Protein AF-A0A521KGR4-F1 (afdb_monomer_lite)

pLDDT: mean 75.96, std 18.13, range [29.52, 98.56]

Structure (mmCIF, N/CA/C/O backbone):
data_AF-A0A521KGR4-F1
#
_entry.id   AF-A0A521KGR4-F1
#
loop_
_atom_site.group_PDB
_atom_site.id
_atom_site.type_symbol
_atom_site.label_atom_id
_atom_site.label_alt_id
_atom_site.label_comp_id
_atom_site.label_asym_id
_atom_site.label_entity_id
_atom_site.label_seq_id
_atom_site.pdbx_PDB_ins_code
_atom_site.Cartn_x
_atom_site.Cartn_y
_atom_site.Cartn_z
_atom_site.occupancy
_atom_site.B_iso_or_equiv
_atom_site.auth_seq_id
_atom_site.auth_comp_id
_atom_site.auth_asym_id
_atom_site.auth_atom_id
_atom_site.pdbx_PDB_model_num
ATOM 1 N N . MET A 1 1 ? -15.732 -64.850 50.736 1.00 43.88 1 MET A N 1
ATOM 2 C CA . MET A 1 1 ? -15.864 -63.377 50.724 1.00 43.88 1 MET A CA 1
ATOM 3 C C . MET A 1 1 ? -15.215 -62.841 49.450 1.00 43.88 1 MET A C 1
ATOM 5 O O . MET A 1 1 ? -13.993 -62.890 49.368 1.00 43.88 1 MET A O 1
ATOM 9 N N . PRO A 1 2 ? -15.978 -62.426 48.424 1.00 40.59 2 PRO A N 1
ATOM 10 C CA . PRO A 1 2 ? -15.408 -61.858 47.205 1.00 40.59 2 PRO A CA 1
ATOM 11 C C . PRO A 1 2 ? -15.130 -60.357 47.394 1.00 40.59 2 PRO A C 1
ATOM 13 O O . PRO A 1 2 ? -15.960 -59.625 47.929 1.00 40.59 2 PRO A O 1
ATOM 16 N N . ARG A 1 3 ? -13.938 -59.904 46.987 1.00 41.56 3 ARG A N 1
ATOM 17 C CA . ARG A 1 3 ? -13.534 -58.490 47.001 1.00 41.56 3 ARG A CA 1
ATOM 18 C C . ARG A 1 3 ? -14.215 -57.759 45.840 1.00 41.56 3 ARG A C 1
ATOM 20 O O . ARG A 1 3 ? -13.981 -58.102 44.686 1.00 41.56 3 ARG A O 1
ATOM 27 N N . ALA A 1 4 ? -15.039 -56.761 46.153 1.00 42.78 4 ALA A N 1
ATOM 28 C CA . ALA A 1 4 ? -15.647 -55.866 45.174 1.00 42.78 4 ALA A CA 1
ATOM 29 C C . ALA A 1 4 ? -14.580 -54.961 44.533 1.00 42.78 4 ALA A C 1
ATOM 31 O O . ALA A 1 4 ? -13.818 -54.295 45.234 1.00 42.78 4 ALA A O 1
ATOM 32 N N . SER A 1 5 ? -14.521 -54.937 43.202 1.00 52.78 5 SER A N 1
ATOM 33 C CA . SER A 1 5 ? -13.712 -53.979 42.443 1.00 52.78 5 SER A CA 1
ATOM 34 C C . SER A 1 5 ? -14.387 -52.598 42.443 1.00 52.78 5 SER A C 1
ATOM 36 O O . SER A 1 5 ? -15.609 -52.527 42.297 1.00 52.78 5 SER A O 1
ATOM 38 N N . PRO A 1 6 ? -13.640 -51.486 42.580 1.00 44.50 6 PRO A N 1
ATOM 39 C CA . PRO A 1 6 ? -14.230 -50.156 42.562 1.00 44.50 6 PRO A CA 1
ATOM 40 C C . PRO A 1 6 ? -14.657 -49.777 41.139 1.00 44.50 6 PRO A C 1
ATOM 42 O O . PRO A 1 6 ? -13.856 -49.747 40.204 1.00 44.50 6 PRO A O 1
ATOM 45 N N . CYS A 1 7 ? -15.942 -49.463 40.993 1.00 39.94 7 CYS A N 1
ATOM 46 C CA . CYS A 1 7 ? -16.540 -48.918 39.784 1.00 39.94 7 CYS A CA 1
ATOM 47 C C . CYS A 1 7 ? -15.962 -47.512 39.532 1.00 39.94 7 CYS A C 1
ATOM 49 O O . CYS A 1 7 ? -16.373 -46.541 40.169 1.00 39.94 7 CYS A O 1
ATOM 51 N N . ARG A 1 8 ? -14.976 -47.392 38.631 1.00 45.28 8 ARG A N 1
ATOM 52 C CA . ARG A 1 8 ? -14.462 -46.097 38.156 1.00 45.28 8 ARG A CA 1
ATOM 53 C C . ARG A 1 8 ? -15.593 -45.356 37.441 1.00 45.28 8 ARG A C 1
ATOM 55 O O . ARG A 1 8 ? -15.936 -45.682 36.309 1.00 45.28 8 ARG A O 1
ATOM 62 N N . ARG A 1 9 ? -16.183 -44.360 38.106 1.00 45.16 9 ARG A N 1
ATOM 63 C CA . ARG A 1 9 ? -17.071 -43.384 37.465 1.00 45.16 9 ARG A CA 1
ATOM 64 C C . ARG A 1 9 ? -16.226 -42.540 36.510 1.00 45.16 9 ARG A C 1
ATOM 66 O O . ARG A 1 9 ? -15.442 -41.713 36.962 1.00 45.16 9 ARG A O 1
ATOM 73 N N . LEU A 1 10 ? -16.372 -42.760 35.203 1.00 40.59 10 LEU A N 1
ATOM 74 C CA . LEU A 1 10 ? -15.987 -41.768 34.203 1.00 40.59 10 LEU A CA 1
ATOM 75 C C . LEU A 1 10 ? -16.939 -40.576 34.366 1.00 40.59 10 LEU A C 1
ATOM 77 O O . LEU A 1 10 ? -18.092 -40.626 33.946 1.00 40.59 10 LEU A O 1
ATOM 81 N N . SER A 1 11 ? -16.480 -39.516 35.022 1.00 49.69 11 SER A N 1
ATOM 82 C CA . SER A 1 11 ? -17.130 -38.211 34.970 1.00 49.69 11 SER A CA 1
ATOM 83 C C . SER A 1 11 ? -16.847 -37.600 33.600 1.00 49.69 11 SER A C 1
ATOM 85 O O . SER A 1 11 ? -15.763 -37.074 33.359 1.00 49.69 11 SER A O 1
ATOM 87 N N . LEU A 1 12 ? -17.814 -37.720 32.690 1.00 40.31 12 LEU A N 1
ATOM 88 C CA . LEU A 1 12 ? -17.834 -37.002 31.423 1.00 40.31 12 LEU A CA 1
ATOM 89 C C . LEU A 1 12 ? -18.122 -35.527 31.743 1.00 40.31 12 LEU A C 1
ATOM 91 O O . LEU A 1 12 ? -19.274 -35.123 31.882 1.00 40.31 12 LEU A O 1
ATOM 95 N N . SER A 1 13 ? -17.076 -34.730 31.953 1.00 53.28 13 SER A N 1
ATOM 96 C CA . SER A 1 13 ? -17.197 -33.276 32.019 1.00 53.28 13 SER A CA 1
ATOM 97 C C . SER A 1 13 ? -17.569 -32.777 30.626 1.00 53.28 13 SER A C 1
ATOM 99 O O . SER A 1 13 ? -16.707 -32.621 29.761 1.00 53.28 13 SER A O 1
ATOM 101 N N . LEU A 1 14 ? -18.870 -32.590 30.400 1.00 45.72 14 LEU A N 1
ATOM 102 C CA . LEU A 1 14 ? -19.403 -31.887 29.244 1.00 45.72 14 LEU A CA 1
ATOM 103 C C . LEU A 1 14 ? -18.884 -30.448 29.327 1.00 45.72 14 LEU A C 1
ATOM 105 O O . LEU A 1 14 ? -19.415 -29.633 30.080 1.00 45.72 14 LEU A O 1
ATOM 109 N N . ALA A 1 15 ? -17.799 -30.153 28.611 1.00 47.50 15 ALA A N 1
ATOM 110 C CA . ALA A 1 15 ? -17.397 -28.782 28.368 1.00 47.50 15 ALA A CA 1
ATOM 111 C C . ALA A 1 15 ? -18.523 -28.153 27.547 1.00 47.50 15 ALA A C 1
ATOM 113 O O . ALA A 1 15 ? -18.661 -28.416 26.353 1.00 47.50 15 ALA A O 1
ATOM 114 N N . LEU A 1 16 ? -19.377 -27.378 28.215 1.00 44.28 16 LEU A N 1
ATOM 115 C CA . LEU A 1 16 ? -20.265 -26.449 27.546 1.00 44.28 16 LEU A CA 1
ATOM 116 C C . LEU A 1 16 ? -19.332 -25.438 26.871 1.00 44.28 16 LEU A C 1
ATOM 118 O O . LEU A 1 16 ? -18.867 -24.493 27.504 1.00 44.28 16 LEU A O 1
ATOM 122 N N . ALA A 1 17 ? -18.966 -25.695 25.616 1.00 46.78 17 ALA A N 1
ATOM 123 C CA . ALA A 1 17 ? -18.371 -24.682 24.767 1.00 46.78 17 ALA A CA 1
ATOM 124 C C . ALA A 1 17 ? -19.461 -23.626 24.592 1.00 46.78 17 ALA A C 1
ATOM 126 O O . ALA A 1 17 ? -20.343 -23.759 23.744 1.00 46.78 17 ALA A O 1
ATOM 127 N N . GLY A 1 18 ? -19.472 -22.643 25.496 1.00 45.50 18 GLY A N 1
ATOM 128 C CA . GLY A 1 18 ? -20.276 -21.450 25.332 1.00 45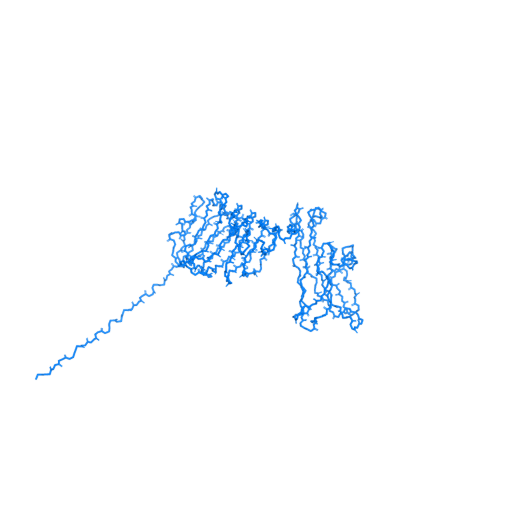.50 18 GLY A CA 1
ATOM 129 C C . GLY A 1 18 ? -19.973 -20.921 23.942 1.00 45.50 18 GLY A C 1
ATOM 130 O O . GLY A 1 18 ? -18.807 -20.766 23.579 1.00 45.50 18 GLY A O 1
ATOM 131 N N . VAL A 1 19 ? -21.014 -20.730 23.139 1.00 48.50 19 VAL A N 1
ATOM 132 C CA . VAL A 1 19 ? -20.889 -19.996 21.887 1.00 48.50 19 VAL A CA 1
ATOM 133 C C . VAL A 1 19 ? -20.406 -18.616 22.316 1.00 48.50 19 VAL A C 1
ATOM 135 O O . VAL A 1 19 ? -21.178 -17.867 22.911 1.00 48.50 19 VAL A O 1
ATOM 138 N N . ALA A 1 20 ? -19.109 -18.341 22.163 1.00 53.66 20 ALA A N 1
ATOM 139 C CA . ALA A 1 20 ? -18.545 -17.044 22.492 1.00 53.66 20 ALA A CA 1
ATOM 140 C C . ALA A 1 20 ? -19.252 -16.040 21.583 1.00 53.66 20 ALA A C 1
ATOM 142 O O . ALA A 1 20 ? -19.045 -16.026 20.369 1.00 53.66 20 ALA A O 1
ATOM 143 N N . HIS A 1 21 ? -20.197 -15.298 22.153 1.00 55.38 21 HIS A N 1
ATOM 144 C CA . HIS A 1 21 ? -20.855 -14.231 21.435 1.00 55.38 21 HIS A CA 1
ATOM 145 C C . HIS A 1 21 ? -19.844 -13.095 21.358 1.00 55.38 21 HIS A C 1
ATOM 147 O O . HIS A 1 21 ? -19.451 -12.569 22.396 1.00 55.38 21 HIS A O 1
ATOM 153 N N . ALA A 1 22 ? -19.399 -12.776 20.143 1.00 79.19 22 ALA A N 1
ATOM 154 C CA . ALA A 1 22 ? -18.612 -11.582 19.876 1.00 79.19 22 ALA A CA 1
ATOM 155 C C . ALA A 1 22 ? -19.340 -10.374 20.476 1.00 79.19 22 ALA A C 1
ATOM 157 O O . ALA A 1 22 ? -20.444 -10.038 20.041 1.00 79.19 22 ALA A O 1
ATOM 158 N N . THR A 1 23 ? -18.758 -9.771 21.507 1.00 93.75 23 THR A N 1
ATOM 159 C CA . THR A 1 23 ? -19.299 -8.572 22.141 1.00 93.75 23 THR A CA 1
ATOM 160 C C . THR A 1 23 ? -18.814 -7.351 21.371 1.00 93.75 23 THR A C 1
ATOM 162 O O . THR A 1 23 ? -17.635 -7.245 21.035 1.00 93.75 23 THR A O 1
ATOM 165 N N . ASP A 1 24 ? -19.723 -6.414 21.103 1.00 96.88 24 ASP A N 1
ATOM 166 C CA . ASP A 1 24 ? -19.394 -5.137 20.473 1.00 96.88 24 ASP A CA 1
ATOM 167 C C . ASP A 1 24 ? -19.129 -4.073 21.561 1.00 96.88 24 ASP A C 1
ATOM 169 O O . ASP A 1 24 ? -20.021 -3.702 22.329 1.00 96.88 24 ASP A O 1
ATOM 173 N N . PHE A 1 25 ? -17.907 -3.544 21.607 1.00 97.00 25 PHE A N 1
ATOM 174 C CA . PHE A 1 25 ? -17.511 -2.413 22.445 1.00 97.00 25 PHE A CA 1
ATOM 175 C C . PHE A 1 25 ? -17.580 -1.119 21.639 1.00 97.00 25 PHE A C 1
ATOM 177 O O . PHE A 1 25 ? -16.776 -0.900 20.735 1.00 97.00 25 PHE A O 1
ATOM 184 N N . TYR A 1 26 ? -18.512 -0.231 21.972 1.00 97.06 26 TYR A N 1
ATOM 185 C CA . TYR A 1 26 ? -18.640 1.060 21.296 1.00 97.06 26 TYR A CA 1
ATOM 186 C C . TYR A 1 26 ? -17.748 2.117 21.947 1.00 97.06 26 TYR A C 1
ATOM 188 O O . TYR A 1 26 ? -17.888 2.413 23.134 1.00 97.06 26 TYR A O 1
ATOM 196 N N . VAL A 1 27 ? -16.869 2.732 21.155 1.00 97.88 27 VAL A N 1
ATOM 197 C CA . VAL A 1 27 ? -15.975 3.802 21.612 1.00 97.88 27 VAL A CA 1
ATOM 198 C C . VAL A 1 27 ? -16.474 5.139 21.078 1.00 97.88 27 VAL A C 1
ATOM 200 O O . VAL A 1 27 ? -16.393 5.416 19.880 1.00 97.88 27 VAL A O 1
ATOM 203 N N . ALA A 1 28 ? -17.000 5.973 21.974 1.00 96.44 28 ALA A N 1
ATOM 204 C CA . ALA A 1 28 ? -17.463 7.321 21.647 1.00 96.44 28 ALA A CA 1
ATOM 205 C C . ALA A 1 28 ? -16.290 8.295 21.397 1.00 96.44 28 ALA A C 1
ATOM 207 O O . ALA A 1 28 ? -15.174 8.037 21.861 1.00 96.44 28 ALA A O 1
ATOM 208 N N . PRO A 1 29 ? -16.506 9.435 20.710 1.00 95.94 29 PRO A N 1
ATOM 209 C CA . PRO A 1 29 ? -15.490 10.466 20.563 1.00 95.94 29 PRO A CA 1
ATOM 210 C C . PRO A 1 29 ? -14.943 10.932 21.914 1.00 95.94 29 PRO A C 1
ATOM 212 O O . PRO A 1 29 ? -15.706 11.283 22.811 1.00 95.94 29 PRO A O 1
ATOM 215 N N . GLY A 1 30 ? -13.617 10.939 22.051 1.00 89.94 30 GLY A N 1
ATOM 216 C CA . GLY A 1 30 ? -12.930 11.316 23.291 1.00 89.94 30 GLY A CA 1
ATOM 217 C C . GLY A 1 30 ? -12.793 10.194 24.328 1.00 89.94 30 GLY A C 1
ATOM 218 O O . GLY A 1 30 ? -12.100 10.394 25.323 1.00 89.94 30 GLY A O 1
ATOM 219 N N . ALA A 1 31 ? -13.396 9.021 24.108 1.00 96.50 31 ALA A N 1
ATOM 220 C CA . ALA A 1 31 ? -13.067 7.814 24.863 1.00 96.50 31 ALA A CA 1
ATOM 221 C C . ALA A 1 31 ? -11.787 7.155 24.312 1.00 96.50 31 ALA A C 1
ATOM 223 O O . ALA A 1 31 ? -11.381 7.430 23.184 1.00 96.50 31 ALA A O 1
ATOM 224 N N . SER A 1 32 ? -11.157 6.284 25.106 1.00 97.44 32 SER A N 1
ATOM 225 C CA . SER A 1 32 ? -9.935 5.571 24.708 1.00 97.44 32 SER A CA 1
ATOM 226 C C . SER A 1 32 ? -10.262 4.266 23.990 1.00 97.44 32 SER A C 1
ATOM 228 O O . SER A 1 32 ? -11.035 3.442 24.488 1.00 97.44 32 SER A O 1
ATOM 230 N N . LEU A 1 33 ? -9.625 4.067 22.838 1.00 97.94 33 LEU A N 1
ATOM 231 C CA . LEU A 1 33 ? -9.604 2.794 22.128 1.00 97.94 33 LEU A CA 1
ATOM 232 C C . LEU A 1 33 ? -8.858 1.735 22.942 1.00 97.94 33 LEU A C 1
ATOM 234 O O . LEU A 1 33 ? -9.336 0.606 23.030 1.00 97.94 33 LEU A O 1
ATOM 238 N N . GLN A 1 34 ? -7.732 2.093 23.571 1.00 97.81 34 GLN A N 1
ATOM 239 C CA . GLN A 1 34 ? -6.947 1.145 24.361 1.00 97.81 34 GLN A CA 1
ATOM 240 C C . GLN A 1 34 ? -7.753 0.568 25.531 1.00 97.81 34 GLN A C 1
ATOM 242 O O . GLN A 1 34 ? -7.751 -0.642 25.720 1.00 97.81 34 GLN A O 1
ATOM 247 N N . LEU A 1 35 ? -8.529 1.386 26.254 1.00 97.50 35 LEU A N 1
ATOM 248 C CA . LEU A 1 35 ? -9.389 0.883 27.336 1.00 97.50 35 LEU A CA 1
ATOM 249 C C . LEU A 1 35 ? -10.432 -0.133 26.846 1.00 97.50 35 LEU A C 1
ATOM 251 O O . LEU A 1 35 ? -10.729 -1.101 27.545 1.00 97.50 35 LEU A O 1
ATOM 255 N N . ALA A 1 36 ? -10.992 0.075 25.652 1.00 97.44 36 ALA A N 1
ATOM 256 C CA . ALA A 1 36 ? -11.939 -0.867 25.064 1.00 97.44 36 ALA A CA 1
ATOM 257 C C . ALA A 1 36 ? -11.250 -2.173 24.642 1.00 97.44 36 ALA A C 1
ATOM 259 O O . ALA A 1 36 ? -11.780 -3.252 24.890 1.00 97.44 36 ALA A O 1
ATOM 260 N N . ILE A 1 37 ? -10.047 -2.082 24.069 1.00 97.56 37 ILE A N 1
ATOM 261 C CA . ILE A 1 37 ? -9.214 -3.245 23.742 1.00 97.56 37 ILE A CA 1
ATOM 262 C C . ILE A 1 37 ? -8.847 -4.018 25.011 1.00 97.56 37 ILE A C 1
ATOM 264 O O . ILE A 1 37 ? -8.892 -5.245 25.010 1.00 97.56 37 ILE A O 1
ATOM 268 N N . ASP A 1 38 ? -8.542 -3.322 26.106 1.00 96.81 38 ASP A N 1
ATOM 269 C CA . ASP A 1 38 ? -8.179 -3.933 27.383 1.00 96.81 38 ASP A CA 1
ATOM 270 C C . ASP A 1 38 ? -9.329 -4.710 28.028 1.00 96.81 38 ASP A C 1
ATOM 272 O O . ASP A 1 38 ? -9.100 -5.751 28.652 1.00 96.81 38 ASP A O 1
ATOM 276 N N . ALA A 1 39 ? -10.561 -4.241 27.834 1.00 95.75 39 ALA A N 1
ATOM 277 C CA . ALA A 1 39 ? -11.770 -4.924 28.278 1.00 95.75 39 ALA A CA 1
ATOM 278 C C . ALA A 1 39 ? -12.195 -6.082 27.355 1.00 95.75 39 ALA A C 1
ATOM 280 O O . ALA A 1 39 ? -12.913 -6.979 27.802 1.00 95.75 39 ALA A O 1
ATOM 281 N N . ALA A 1 40 ? -11.763 -6.069 26.092 1.00 96.06 40 ALA A N 1
ATOM 282 C CA . ALA A 1 40 ? -12.160 -7.044 25.087 1.00 96.06 40 ALA A CA 1
ATOM 283 C C . ALA A 1 40 ? -11.489 -8.416 25.277 1.00 96.06 40 ALA A C 1
ATOM 285 O O . ALA A 1 40 ? -10.352 -8.549 25.751 1.00 96.06 40 ALA A O 1
ATOM 286 N N . GLN A 1 41 ? -12.202 -9.454 24.851 1.00 95.19 41 GLN A N 1
ATOM 287 C CA . GLN A 1 41 ? -11.759 -10.841 24.779 1.00 95.19 41 GLN A CA 1
ATOM 288 C C . GLN A 1 41 ? -11.643 -11.295 23.320 1.00 95.19 41 GLN A C 1
ATOM 290 O O . GLN A 1 41 ? -12.147 -10.659 22.400 1.00 95.19 41 GLN A O 1
ATOM 295 N N . ASN A 1 42 ? -10.965 -12.421 23.088 1.00 94.81 42 ASN A N 1
ATOM 296 C CA . ASN A 1 42 ? -10.851 -12.989 21.744 1.00 94.81 42 ASN A CA 1
ATOM 297 C C . ASN A 1 42 ? -12.238 -13.253 21.137 1.00 94.81 42 ASN A C 1
ATOM 299 O O . ASN A 1 42 ? -13.062 -13.932 21.747 1.00 94.81 42 ASN A O 1
ATOM 303 N N . GLY A 1 43 ? -12.449 -12.768 19.916 1.00 94.75 43 GLY A N 1
ATOM 304 C CA . GLY A 1 43 ? -13.718 -12.815 19.195 1.00 94.75 43 GLY A CA 1
ATOM 305 C C . GLY A 1 43 ? -14.539 -11.527 19.283 1.00 94.75 43 GLY A C 1
ATOM 306 O O . GLY A 1 43 ? -15.451 -11.363 18.479 1.00 94.75 43 GLY A O 1
ATOM 307 N N . ASP A 1 44 ? -14.221 -10.611 20.200 1.00 97.25 44 ASP A N 1
ATOM 308 C CA . ASP A 1 44 ? -14.938 -9.343 20.344 1.00 97.25 44 ASP A CA 1
ATOM 309 C C . ASP A 1 44 ? -14.583 -8.330 19.247 1.00 97.25 44 ASP A C 1
ATOM 311 O O . ASP A 1 44 ? -13.583 -8.443 18.526 1.00 97.25 44 ASP A O 1
ATOM 315 N N . ARG A 1 45 ? -15.416 -7.293 19.142 1.00 97.75 45 ARG A N 1
ATOM 316 C CA . ARG A 1 45 ? -15.233 -6.185 18.204 1.00 97.75 45 ARG A CA 1
ATOM 317 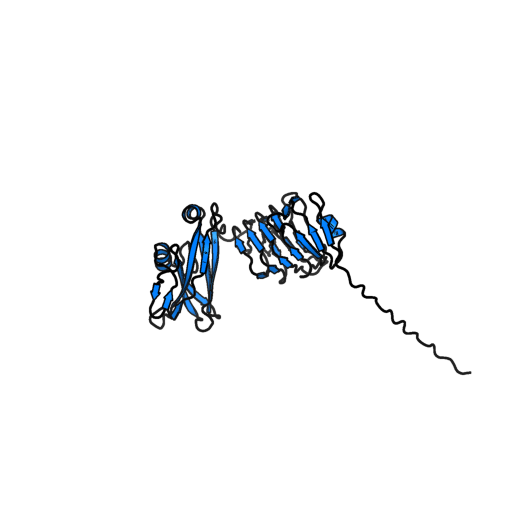C C . ARG A 1 45 ? -15.218 -4.869 18.962 1.00 97.75 45 ARG A C 1
ATO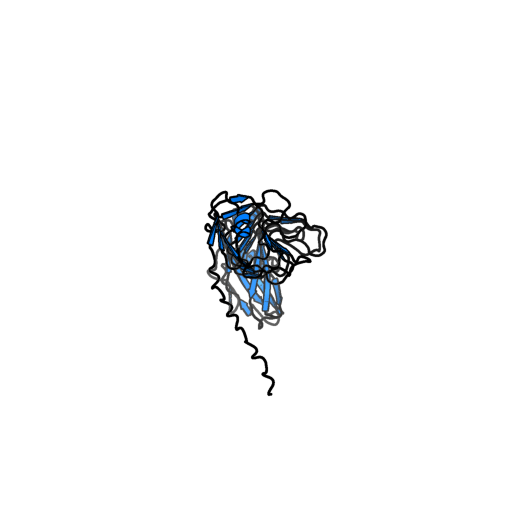M 319 O O . ARG A 1 45 ? -16.071 -4.609 19.802 1.00 97.75 45 ARG A O 1
ATOM 326 N N . VAL A 1 46 ? -14.275 -4.002 18.626 1.00 98.31 46 VAL A N 1
ATOM 327 C CA . VAL A 1 46 ? -14.179 -2.638 19.144 1.00 98.31 46 VAL A CA 1
ATOM 328 C C . VAL A 1 46 ? -14.578 -1.683 18.023 1.00 98.31 46 VAL A C 1
ATOM 330 O O . VAL A 1 46 ? -13.900 -1.581 17.003 1.00 98.31 46 VAL A O 1
ATOM 333 N N . LEU A 1 47 ? -15.706 -0.999 18.195 1.00 98.25 47 LEU A N 1
ATOM 334 C CA . LEU A 1 47 ? -16.346 -0.154 17.192 1.00 98.25 47 LEU A CA 1
ATOM 335 C C . LEU A 1 47 ? -16.138 1.322 17.536 1.00 98.25 47 LEU A C 1
ATOM 337 O O . LEU A 1 47 ? -16.806 1.885 18.405 1.00 98.25 47 LEU A O 1
ATOM 341 N N . ALA A 1 48 ? -15.207 1.957 16.834 1.00 98.31 48 ALA A N 1
ATOM 342 C CA . ALA A 1 48 ? -14.822 3.340 17.054 1.00 98.31 48 ALA A CA 1
ATOM 343 C C . ALA A 1 48 ? -15.700 4.300 16.248 1.00 98.31 48 ALA A C 1
ATOM 345 O O . ALA A 1 48 ? -15.770 4.223 15.015 1.00 98.31 48 ALA A O 1
ATOM 346 N N . GLN A 1 49 ? -16.355 5.235 16.934 1.00 98.31 49 GLN A N 1
ATOM 347 C CA . GLN A 1 49 ? -17.075 6.317 16.272 1.00 98.31 49 GLN A CA 1
ATOM 348 C C . GLN A 1 49 ? -16.100 7.259 15.531 1.00 98.31 49 GLN A C 1
ATOM 350 O O . GLN A 1 49 ? -14.911 7.314 15.848 1.00 98.31 49 GLN A O 1
ATOM 355 N N . PRO A 1 50 ? -16.561 7.999 14.507 1.00 97.94 50 PRO A N 1
ATOM 356 C CA . PRO A 1 50 ? -15.696 8.907 13.760 1.00 97.94 50 PRO A CA 1
ATOM 357 C C . PRO A 1 50 ? -15.169 10.046 14.642 1.00 97.94 50 PRO A C 1
ATOM 359 O O . PRO A 1 50 ? -15.913 10.950 15.021 1.00 97.94 50 PRO A O 1
ATOM 362 N N . CYS A 1 51 ? -13.878 10.013 14.965 1.00 96.38 51 CYS A N 1
ATOM 363 C CA . CYS A 1 51 ? -13.147 11.131 15.551 1.00 96.38 51 CYS A CA 1
ATOM 364 C C . CYS A 1 51 ? -11.631 10.950 15.378 1.00 96.38 51 CYS A C 1
ATOM 366 O O . CYS A 1 51 ? -11.161 10.021 14.718 1.00 96.38 51 CYS A O 1
ATOM 368 N N . THR A 1 52 ? -10.860 11.857 15.982 1.00 96.44 52 THR A N 1
ATOM 369 C CA . THR A 1 52 ? -9.412 11.695 16.149 1.00 96.44 52 THR A CA 1
ATOM 370 C C . THR A 1 52 ? -9.118 11.173 17.550 1.00 96.44 52 THR A C 1
ATOM 372 O O . THR A 1 52 ? -9.392 11.860 18.529 1.00 96.44 52 THR A O 1
ATOM 375 N N . TYR A 1 53 ? -8.558 9.972 17.624 1.00 96.50 53 TYR A N 1
ATOM 376 C CA . TYR A 1 53 ? -8.050 9.349 18.840 1.00 96.50 53 TYR A CA 1
ATOM 377 C C . TYR A 1 53 ? -6.557 9.658 18.960 1.00 96.50 53 TYR A C 1
ATOM 379 O O . TYR A 1 53 ? -5.782 9.351 18.052 1.00 96.50 53 TYR A O 1
ATOM 387 N N . VAL A 1 54 ? -6.161 10.324 20.045 1.00 94.81 54 VAL A N 1
ATOM 388 C CA . VAL A 1 54 ? -4.767 10.722 20.296 1.00 94.81 54 VAL A CA 1
ATOM 389 C C . VAL A 1 54 ? -4.178 9.789 21.346 1.00 94.81 54 VAL A C 1
ATOM 391 O O . VAL A 1 54 ? -4.149 10.099 22.533 1.00 94.81 54 VAL A O 1
ATOM 394 N N . GLU A 1 55 ? -3.775 8.606 20.905 1.00 94.12 55 GLU A N 1
ATOM 395 C CA . GLU A 1 55 ? -3.248 7.535 21.749 1.00 94.12 55 GLU A CA 1
ATOM 396 C C . GLU A 1 55 ? -2.417 6.562 20.902 1.00 94.12 55 GLU A C 1
ATOM 398 O O . GLU A 1 55 ? -2.417 6.634 19.671 1.00 94.12 55 GLU A O 1
ATOM 403 N N . THR A 1 56 ? -1.692 5.660 21.559 1.00 93.06 56 THR A N 1
ATOM 404 C CA . THR A 1 56 ? -1.075 4.498 20.911 1.00 93.06 56 THR A CA 1
ATOM 405 C C . THR A 1 56 ? -1.857 3.244 21.266 1.00 93.06 56 THR A C 1
ATOM 407 O O . THR A 1 56 ? -2.451 3.160 22.338 1.00 93.06 56 THR A O 1
ATOM 410 N N . ILE A 1 57 ? -1.855 2.278 20.353 1.00 95.50 57 ILE A N 1
ATOM 411 C CA . ILE A 1 57 ? -2.655 1.063 20.433 1.00 95.50 57 ILE A CA 1
ATOM 412 C C . ILE A 1 57 ? -1.755 -0.162 20.523 1.00 95.50 57 ILE A C 1
ATOM 414 O O . ILE A 1 57 ? -0.764 -0.289 19.801 1.00 95.50 57 ILE A O 1
ATOM 418 N N . ASP A 1 58 ? -2.140 -1.081 21.390 1.00 94.44 58 ASP A N 1
ATOM 419 C CA . ASP A 1 58 ? -1.545 -2.392 21.576 1.00 94.44 58 ASP A CA 1
ATOM 420 C C . ASP A 1 58 ? -2.659 -3.441 21.618 1.00 94.44 58 ASP A C 1
ATOM 422 O O . ASP A 1 58 ? -3.577 -3.357 22.437 1.00 94.44 58 ASP A O 1
ATOM 426 N N . PHE A 1 59 ? -2.600 -4.414 20.708 1.00 95.00 59 PHE A N 1
ATOM 427 C CA . PHE A 1 59 ? -3.603 -5.478 20.638 1.00 95.00 59 PHE A CA 1
ATOM 428 C C . PHE A 1 59 ? -3.419 -6.539 21.730 1.00 95.00 59 PHE A C 1
ATOM 430 O O . PHE A 1 59 ? -4.347 -7.312 21.966 1.00 95.00 59 PHE A O 1
ATOM 437 N N . HIS A 1 60 ? -2.272 -6.582 22.419 1.00 91.56 60 HIS A N 1
ATOM 438 C CA . HIS A 1 60 ? -2.003 -7.504 23.528 1.00 91.56 60 HIS A CA 1
ATOM 439 C C . HIS A 1 60 ? -2.254 -8.988 23.202 1.00 91.56 60 HIS A C 1
ATOM 441 O O . HIS A 1 60 ? -2.703 -9.755 24.054 1.00 91.56 60 HIS A O 1
ATOM 447 N N . GLY A 1 61 ? -2.005 -9.413 21.961 1.00 90.12 61 GLY A N 1
ATOM 448 C CA . GLY A 1 61 ? -2.223 -10.802 21.546 1.00 90.12 61 GLY A CA 1
ATOM 449 C C . GLY A 1 61 ? -3.698 -11.152 21.320 1.00 90.12 61 GLY A C 1
ATOM 450 O O . GLY A 1 61 ? -4.021 -12.317 21.085 1.00 90.12 61 GLY A O 1
ATOM 451 N N . ARG A 1 62 ? -4.611 -10.173 21.401 1.00 92.38 62 ARG A N 1
ATOM 452 C CA . ARG A 1 62 ? -6.053 -10.406 21.292 1.00 92.38 62 ARG A CA 1
ATOM 453 C C . ARG A 1 62 ? -6.486 -10.583 19.840 1.00 92.38 62 ARG A C 1
ATOM 455 O O . ARG A 1 62 ? -6.186 -9.762 18.972 1.00 92.38 62 ARG A O 1
ATOM 462 N N . ALA A 1 63 ? -7.259 -11.632 19.588 1.00 95.25 63 ALA A N 1
ATOM 463 C CA . ALA A 1 63 ? -7.930 -11.896 18.318 1.00 95.25 63 ALA A CA 1
ATOM 464 C C . ALA A 1 63 ? -9.262 -11.129 18.253 1.00 95.25 63 ALA A C 1
ATOM 466 O O . ALA A 1 63 ? -10.324 -11.727 18.410 1.00 95.25 63 ALA A O 1
ATOM 467 N N . ILE A 1 64 ? -9.186 -9.806 18.098 1.00 97.00 64 ILE A N 1
ATOM 468 C CA . ILE A 1 64 ? -10.336 -8.887 18.049 1.00 97.00 64 ILE A CA 1
ATOM 469 C C . ILE A 1 64 ? -10.358 -8.087 16.747 1.00 97.00 64 ILE A C 1
ATOM 471 O O . ILE A 1 64 ? -9.315 -7.883 16.121 1.00 97.00 64 ILE A O 1
ATOM 475 N N . GLU A 1 65 ? -11.525 -7.558 16.382 1.00 97.94 65 GLU A N 1
ATOM 476 C CA . GLU A 1 65 ? -11.641 -6.586 15.290 1.00 97.94 65 GLU A CA 1
ATOM 477 C C . GLU A 1 65 ? -11.773 -5.161 15.830 1.00 97.94 65 GLU A C 1
ATOM 479 O O . GLU A 1 65 ? -12.785 -4.806 16.427 1.00 97.94 65 GLU A O 1
ATOM 484 N N . LEU A 1 66 ? -10.780 -4.313 15.575 1.00 98.44 66 LEU A N 1
ATOM 485 C CA . LEU A 1 66 ? -10.851 -2.876 15.819 1.00 98.44 66 LEU A CA 1
ATOM 486 C C . LEU A 1 66 ? -11.302 -2.170 14.535 1.00 98.44 66 LEU A C 1
ATOM 488 O O . LEU A 1 66 ? -10.576 -2.164 13.538 1.00 98.44 66 LEU A O 1
ATOM 492 N N . ILE A 1 67 ? -12.494 -1.568 14.556 1.00 98.56 67 ILE A N 1
ATOM 493 C CA . ILE A 1 67 ? -13.182 -1.051 13.366 1.00 98.56 67 ILE A CA 1
ATOM 494 C C . ILE A 1 67 ? -13.548 0.426 13.544 1.00 98.56 67 ILE A C 1
ATOM 496 O O . ILE A 1 67 ? -14.334 0.785 14.420 1.00 98.56 67 ILE A O 1
ATOM 500 N N . GLY A 1 68 ? -13.039 1.281 12.659 1.00 98.12 68 GLY A N 1
ATOM 501 C CA . GLY A 1 68 ? -13.453 2.674 12.532 1.00 98.12 68 GLY A CA 1
ATOM 502 C C . GLY A 1 68 ? -14.737 2.788 11.719 1.00 98.12 68 GLY A C 1
ATOM 503 O O . GLY A 1 68 ? -14.726 2.607 10.502 1.00 98.12 68 GLY A O 1
ATOM 504 N N . LEU A 1 69 ? -15.854 3.116 12.372 1.00 96.81 69 LEU A N 1
ATOM 505 C CA . LEU A 1 69 ? -17.179 3.153 11.737 1.00 96.81 69 LEU A CA 1
ATOM 506 C C . LEU A 1 69 ? -17.317 4.249 10.669 1.00 96.81 69 LEU A C 1
ATOM 508 O O . LEU A 1 69 ? -18.177 4.152 9.799 1.00 96.81 69 LEU A O 1
ATOM 512 N N . GLY A 1 70 ? -16.478 5.285 10.723 1.00 84.69 70 GLY A N 1
ATOM 513 C CA . GLY A 1 70 ? -16.413 6.340 9.709 1.00 84.69 70 GLY A CA 1
ATOM 514 C C . GLY A 1 70 ? -15.481 6.027 8.540 1.00 84.69 70 GLY A C 1
ATOM 515 O O . GLY A 1 70 ? -15.351 6.852 7.637 1.00 84.69 70 GLY A O 1
ATOM 516 N N . GLY A 1 71 ? -14.801 4.877 8.568 1.00 89.62 71 GLY A N 1
ATOM 517 C CA . GLY A 1 71 ? -13.704 4.565 7.662 1.00 89.62 71 GLY A CA 1
ATOM 518 C C . GLY A 1 71 ? -12.503 5.500 7.839 1.00 89.62 71 GLY A C 1
ATOM 519 O O . GLY A 1 71 ? -12.514 6.455 8.621 1.00 89.62 71 GLY A O 1
ATOM 520 N N . ALA A 1 72 ? -11.445 5.255 7.064 1.00 85.94 72 ALA A N 1
ATOM 521 C CA . ALA A 1 72 ? -10.188 5.990 7.205 1.00 85.94 72 ALA A CA 1
ATOM 522 C C . ALA A 1 72 ? -10.295 7.495 6.869 1.00 85.94 72 ALA A C 1
ATOM 524 O O . ALA A 1 72 ? -9.382 8.268 7.156 1.00 85.94 72 ALA A O 1
ATOM 525 N N . THR A 1 73 ? -11.402 7.941 6.269 1.00 81.75 73 THR A N 1
ATOM 526 C CA . THR A 1 73 ? -11.662 9.360 5.994 1.00 81.75 73 THR A CA 1
ATOM 527 C C . THR A 1 73 ? -12.111 10.129 7.238 1.00 81.75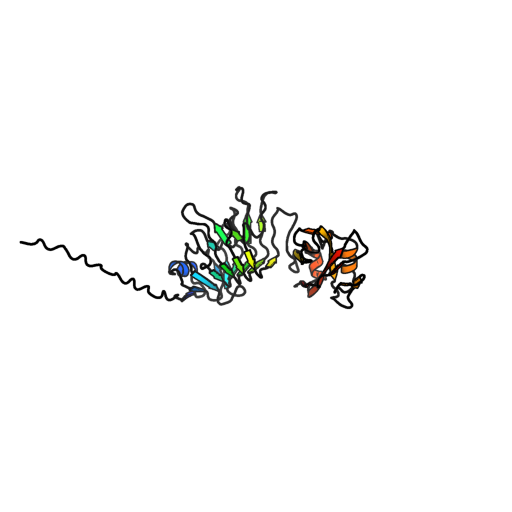 73 THR A C 1
ATOM 529 O O . THR A 1 73 ? -11.816 11.321 7.335 1.00 81.75 73 THR A O 1
ATOM 532 N N . ALA A 1 74 ? -12.771 9.468 8.197 1.00 87.69 74 ALA A N 1
ATOM 533 C CA . ALA A 1 74 ? -13.390 10.121 9.353 1.00 87.69 74 ALA A CA 1
ATOM 534 C C . ALA A 1 74 ? -12.967 9.545 10.719 1.00 87.69 74 ALA A C 1
ATOM 536 O O . ALA A 1 74 ? -13.149 10.218 11.734 1.00 87.69 74 ALA A O 1
ATOM 537 N N . THR A 1 75 ? -12.351 8.360 10.760 1.00 96.62 75 THR A N 1
ATOM 538 C CA . THR A 1 75 ? -11.794 7.767 11.983 1.00 96.62 75 THR A CA 1
ATOM 539 C C . THR A 1 75 ? -10.266 7.749 11.920 1.00 96.62 75 THR A C 1
ATOM 541 O O . THR A 1 75 ? -9.664 7.163 11.019 1.00 96.62 75 THR A O 1
AT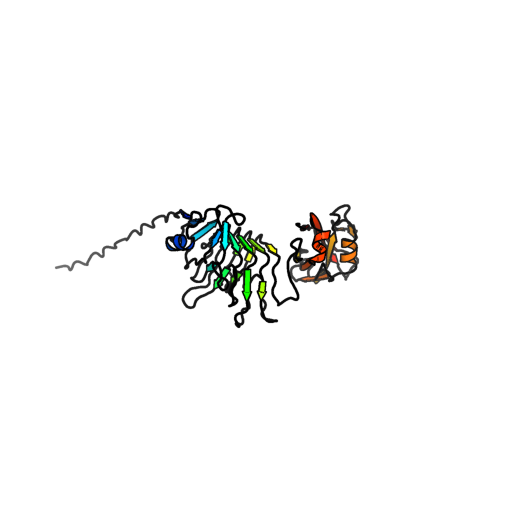OM 544 N N . ARG A 1 76 ? -9.616 8.434 12.866 1.00 96.56 76 ARG A N 1
ATOM 545 C CA . ARG A 1 76 ? -8.173 8.713 12.834 1.00 96.56 76 ARG A CA 1
ATOM 546 C C . ARG A 1 76 ? -7.528 8.319 14.151 1.00 96.56 76 ARG A C 1
ATOM 548 O O . ARG A 1 76 ? -8.081 8.617 15.204 1.00 96.56 76 ARG A O 1
ATOM 555 N N . ILE A 1 77 ? -6.339 7.736 14.083 1.00 96.25 77 ILE A N 1
ATOM 556 C CA . ILE A 1 77 ? -5.453 7.539 15.229 1.00 96.25 77 ILE A CA 1
ATOM 557 C C . ILE A 1 77 ? -4.208 8.395 14.982 1.00 96.25 77 ILE A C 1
ATOM 559 O O . ILE A 1 77 ? -3.661 8.415 13.874 1.00 96.25 77 ILE A O 1
ATOM 563 N N . VAL A 1 78 ? -3.789 9.145 15.995 1.00 91.56 78 VAL A N 1
ATOM 564 C CA . VAL A 1 78 ? -2.642 10.059 15.943 1.00 91.56 78 VAL A CA 1
ATOM 565 C C . VAL A 1 78 ? -1.769 9.805 17.162 1.00 91.56 78 VAL A C 1
ATOM 567 O O . VAL A 1 78 ? -2.281 9.691 18.273 1.00 91.56 78 VAL A O 1
ATOM 570 N N . ALA A 1 79 ? -0.452 9.744 16.966 1.00 83.69 79 ALA A N 1
ATOM 571 C CA . ALA A 1 79 ? 0.469 9.552 18.079 1.00 83.69 79 ALA A CA 1
ATOM 572 C C . ALA A 1 79 ? 0.386 10.745 19.057 1.00 83.69 79 ALA A C 1
ATOM 574 O O . ALA A 1 79 ? 0.415 11.895 18.607 1.00 83.69 79 ALA A O 1
ATOM 575 N N . PRO A 1 80 ? 0.324 10.514 20.382 1.00 84.81 80 PRO A N 1
ATOM 576 C CA . PRO A 1 80 ? 0.301 11.591 21.373 1.00 84.81 80 PRO A CA 1
ATOM 577 C C . PRO A 1 80 ? 1.628 12.359 21.435 1.00 84.81 80 PRO A C 1
ATOM 579 O O . PRO A 1 80 ? 1.657 13.526 21.821 1.00 84.81 80 PRO A O 1
ATOM 582 N N . ALA A 1 81 ? 2.725 11.712 21.041 1.00 79.38 81 ALA A N 1
ATOM 583 C CA . ALA A 1 81 ? 4.042 12.309 20.914 1.00 79.38 81 ALA A CA 1
ATOM 584 C C . ALA A 1 81 ? 4.837 11.606 19.798 1.00 79.38 81 ALA A C 1
ATOM 586 O O . ALA A 1 81 ? 4.576 10.434 19.506 1.00 79.38 81 ALA A O 1
ATOM 587 N N . PRO A 1 82 ? 5.832 12.280 19.194 1.00 69.31 82 PRO A N 1
ATOM 588 C CA . PRO A 1 82 ? 6.806 11.622 18.331 1.00 69.31 82 PRO A CA 1
ATOM 589 C C . PRO A 1 82 ? 7.569 10.537 19.103 1.00 69.31 82 PRO A C 1
ATOM 591 O O . PRO A 1 82 ? 7.830 10.697 20.294 1.00 69.31 82 PRO A O 1
ATOM 594 N N . GLY A 1 83 ? 8.001 9.478 18.421 1.00 72.12 83 GLY A N 1
ATOM 595 C CA . GLY A 1 83 ? 8.962 8.523 18.972 1.00 72.12 83 GLY A CA 1
ATOM 596 C C . GLY A 1 83 ? 8.417 7.127 19.282 1.00 72.12 83 GLY A C 1
ATOM 597 O O . GLY A 1 83 ? 9.175 6.292 19.761 1.00 72.12 83 GLY A O 1
ATOM 598 N N . THR A 1 84 ? 7.134 6.852 19.033 1.00 74.50 84 THR A N 1
ATOM 599 C CA . THR A 1 84 ? 6.545 5.518 19.229 1.00 74.50 84 THR A CA 1
ATOM 600 C C . THR A 1 84 ? 5.700 5.080 18.036 1.00 74.50 84 THR A C 1
ATOM 602 O O . THR A 1 84 ? 5.060 5.898 17.371 1.00 74.50 84 THR A O 1
ATOM 605 N N . SER A 1 85 ? 5.690 3.768 17.781 1.00 87.38 85 SER A N 1
ATOM 606 C CA . SER A 1 85 ? 4.788 3.146 16.811 1.00 87.38 85 SER A CA 1
ATOM 607 C C . SER A 1 85 ? 3.336 3.310 17.249 1.00 87.38 85 SER A C 1
ATOM 609 O O . SER A 1 85 ? 3.009 3.079 18.416 1.00 87.38 85 SER A O 1
ATOM 611 N N . LEU A 1 86 ? 2.460 3.677 16.315 1.00 92.31 86 LEU A N 1
ATOM 612 C CA . LEU A 1 86 ? 1.074 3.999 16.650 1.00 92.31 86 LEU A CA 1
ATOM 613 C C . LEU A 1 86 ? 0.241 2.776 17.020 1.00 92.31 86 LEU A C 1
ATOM 615 O O . LEU A 1 86 ? -0.529 2.834 17.971 1.00 92.31 86 LEU A O 1
ATOM 619 N N . VAL A 1 87 ? 0.393 1.689 16.267 1.00 95.00 87 VAL A N 1
ATOM 620 C CA . VAL A 1 87 ? -0.288 0.416 16.510 1.00 95.00 87 VAL A CA 1
ATOM 621 C C . VAL A 1 87 ? 0.751 -0.691 16.611 1.00 95.00 87 VAL A C 1
ATOM 623 O O . VAL A 1 87 ? 1.627 -0.810 15.750 1.00 95.00 87 VAL A O 1
ATOM 626 N N . ARG A 1 88 ? 0.655 -1.505 17.660 1.00 92.44 88 ARG A N 1
ATOM 627 C CA . ARG A 1 88 ? 1.596 -2.586 17.950 1.00 92.44 88 ARG A CA 1
ATOM 628 C C . ARG A 1 88 ? 0.887 -3.935 17.995 1.00 92.44 88 ARG A C 1
ATOM 630 O O . ARG A 1 88 ? -0.143 -4.087 18.647 1.00 92.44 88 ARG A O 1
ATOM 637 N N . PHE A 1 89 ? 1.505 -4.893 17.317 1.00 92.44 89 PHE A N 1
ATOM 638 C CA . PHE A 1 89 ? 1.205 -6.316 17.350 1.00 92.44 89 PHE A CA 1
ATOM 639 C C . PHE A 1 89 ? 2.510 -7.032 17.716 1.00 92.44 89 PHE A C 1
ATOM 641 O O . PHE A 1 89 ? 3.446 -7.069 16.916 1.00 92.44 89 PHE A O 1
ATOM 648 N N . HIS A 1 90 ? 2.635 -7.502 18.955 1.00 89.50 90 HIS A N 1
ATOM 649 C CA . HIS A 1 90 ? 3.904 -8.055 19.469 1.00 89.50 90 HIS A CA 1
ATOM 650 C C . HIS A 1 90 ? 3.738 -9.237 20.427 1.00 89.50 90 HIS A C 1
ATOM 652 O O . HIS A 1 90 ? 4.690 -9.681 21.073 1.00 89.50 90 HIS A O 1
ATOM 658 N N . SER A 1 91 ? 2.515 -9.753 20.526 1.00 89.94 91 SER A N 1
ATOM 659 C CA . SER A 1 91 ? 2.109 -10.762 21.503 1.00 89.94 91 SER A CA 1
ATOM 660 C C . SER A 1 91 ? 1.453 -11.982 20.842 1.00 89.94 91 SER A C 1
ATOM 662 O O . SER A 1 91 ? 0.663 -12.685 21.468 1.00 89.94 91 SER A O 1
ATOM 664 N N . GLY A 1 92 ? 1.804 -12.268 19.582 1.00 87.69 92 GLY A N 1
ATOM 665 C CA . GLY A 1 92 ? 1.329 -13.448 18.851 1.00 87.69 92 GLY A CA 1
ATOM 666 C C . GLY A 1 92 ? -0.015 -13.278 18.145 1.00 87.69 92 GLY A C 1
ATOM 667 O O . GLY A 1 92 ? -0.709 -14.265 17.905 1.00 87.69 92 GLY A O 1
ATOM 668 N N . GLU A 1 93 ? -0.397 -12.046 17.819 1.00 92.44 93 GLU A N 1
ATOM 669 C CA . GLU A 1 93 ? -1.629 -11.726 17.102 1.00 92.44 93 GLU A CA 1
ATOM 670 C C . GLU A 1 93 ? -1.698 -12.448 15.750 1.00 92.44 93 GLU A C 1
ATOM 672 O O . GLU A 1 93 ? -0.789 -12.346 14.930 1.00 92.44 93 GLU A O 1
ATOM 677 N N . GLY A 1 94 ? -2.782 -13.184 15.503 1.00 90.94 94 GLY A N 1
ATOM 678 C CA . GLY A 1 94 ? -3.016 -13.882 14.236 1.00 90.94 94 GLY A CA 1
ATOM 679 C C . GLY A 1 94 ? -3.895 -13.081 13.276 1.00 90.94 94 GLY A C 1
ATOM 680 O O . GLY A 1 94 ? -4.285 -11.952 13.553 1.00 90.94 94 GLY A O 1
ATOM 681 N N . ALA A 1 95 ? -4.310 -13.705 12.172 1.00 91.88 95 ALA A N 1
ATOM 682 C CA . ALA A 1 95 ? -5.135 -13.047 11.151 1.00 91.88 95 ALA A CA 1
ATOM 683 C C . ALA A 1 95 ? -6.517 -12.572 11.655 1.00 91.88 95 ALA A C 1
ATOM 685 O O . ALA A 1 95 ? -7.150 -11.750 10.994 1.00 91.88 95 ALA A O 1
ATOM 686 N N . ALA A 1 96 ? -6.974 -13.088 12.803 1.00 93.81 96 ALA A N 1
ATOM 687 C CA . ALA A 1 96 ? -8.199 -12.672 13.489 1.00 93.81 96 ALA A CA 1
ATOM 688 C C . ALA A 1 96 ? -8.033 -11.387 14.325 1.00 93.81 96 ALA A C 1
ATOM 690 O O . ALA A 1 96 ? -9.025 -10.825 14.773 1.00 93.81 96 ALA A O 1
ATOM 691 N N . SER A 1 97 ? -6.803 -10.909 14.525 1.00 95.81 97 SER A N 1
ATOM 692 C CA . SER A 1 97 ? -6.529 -9.563 15.024 1.00 95.81 97 SER A CA 1
ATOM 693 C C . SER A 1 97 ? -6.605 -8.600 13.840 1.00 95.81 97 SER A C 1
ATOM 695 O O . SER A 1 97 ? -5.705 -8.564 12.994 1.00 95.81 97 SER A O 1
ATOM 697 N N . VAL A 1 98 ? -7.719 -7.873 13.741 1.00 97.69 98 VAL A N 1
ATOM 698 C CA . VAL A 1 98 ? -8.047 -7.040 12.580 1.00 97.69 98 VAL A CA 1
ATOM 699 C C . VAL A 1 98 ? -8.007 -5.566 12.951 1.00 97.69 98 VAL A C 1
ATOM 701 O O . VAL A 1 98 ? -8.681 -5.137 13.884 1.00 97.69 98 VAL A O 1
ATOM 704 N N . LEU A 1 99 ? -7.277 -4.774 12.168 1.00 98.38 99 LEU A N 1
ATOM 705 C CA . LEU A 1 99 ? -7.382 -3.316 12.173 1.00 98.38 99 LEU A CA 1
ATOM 706 C C . LEU A 1 99 ? -8.084 -2.855 10.895 1.00 98.38 99 LEU A C 1
ATOM 708 O O . LEU A 1 99 ? -7.595 -3.122 9.794 1.00 98.38 99 LEU A O 1
ATOM 712 N N . GLN A 1 100 ? -9.203 -2.143 11.035 1.00 98.06 100 GLN A N 1
ATOM 713 C CA . GLN A 1 100 ? -10.027 -1.746 9.899 1.00 98.06 100 GLN A CA 1
ATOM 714 C C . GLN A 1 100 ? -10.513 -0.303 9.946 1.00 98.06 100 GLN A C 1
ATOM 716 O O . GLN A 1 100 ? -11.069 0.140 10.946 1.00 98.06 100 GLN A O 1
ATOM 721 N N . GLY A 1 101 ? -10.435 0.395 8.811 1.00 94.81 101 GLY A N 1
ATOM 722 C CA . GLY A 1 101 ? -11.159 1.654 8.631 1.00 94.81 101 GLY A CA 1
ATOM 723 C C . GLY A 1 101 ? -10.560 2.831 9.395 1.00 94.81 101 GLY A C 1
ATOM 724 O O . GLY A 1 101 ? -11.298 3.726 9.794 1.00 94.81 101 GLY A O 1
ATOM 725 N N . PHE A 1 102 ? -9.242 2.848 9.609 1.00 98.25 102 PHE A N 1
ATOM 726 C CA . PHE A 1 102 ? -8.553 3.946 10.290 1.00 98.25 102 PHE A CA 1
ATOM 727 C C . PHE A 1 102 ? -7.551 4.650 9.383 1.00 98.25 102 PHE A C 1
ATOM 729 O O . PHE A 1 102 ? -6.840 4.022 8.597 1.00 98.25 102 PHE A O 1
ATOM 736 N N . ALA A 1 103 ? -7.434 5.963 9.559 1.00 93.31 103 ALA A N 1
ATOM 737 C CA . ALA A 1 103 ? -6.239 6.694 9.171 1.00 93.31 103 ALA A CA 1
ATOM 738 C C . ALA A 1 103 ? -5.240 6.728 10.337 1.00 93.31 103 ALA A C 1
ATOM 740 O O . ALA A 1 103 ? -5.554 7.248 11.405 1.00 93.31 103 ALA A O 1
ATOM 741 N N . LEU A 1 104 ? -4.037 6.203 10.116 1.00 95.12 104 LEU A N 1
ATOM 742 C CA . LEU A 1 104 ? -2.908 6.200 11.044 1.00 95.12 104 LEU A CA 1
ATOM 743 C C . LEU A 1 104 ? -1.920 7.291 10.641 1.00 95.12 104 LEU A C 1
ATOM 745 O O . LEU A 1 104 ? -1.440 7.290 9.504 1.00 95.12 104 LEU A O 1
ATOM 749 N N . LEU A 1 105 ? -1.660 8.237 11.544 1.00 87.19 105 LEU A N 1
ATOM 750 C CA . LEU A 1 105 ? -1.098 9.536 11.179 1.00 87.19 105 LEU A CA 1
ATOM 751 C C . LEU A 1 105 ? 0.067 9.968 12.056 1.00 87.19 105 LEU A C 1
ATOM 753 O O . LEU A 1 105 ? 0.009 9.822 13.277 1.00 87.19 105 LEU A O 1
ATOM 757 N N . ASN A 1 106 ? 1.048 10.627 11.430 1.00 77.44 106 ASN A N 1
ATOM 758 C CA . ASN A 1 106 ? 2.116 11.391 12.094 1.00 77.44 106 ASN A CA 1
ATOM 759 C C . ASN A 1 106 ? 2.896 10.596 13.151 1.00 77.44 106 ASN A C 1
ATOM 761 O O . ASN A 1 106 ? 3.433 11.159 14.103 1.00 77.44 106 ASN A O 1
ATOM 765 N N . ALA A 1 107 ? 2.931 9.279 12.999 1.00 85.25 107 ALA A N 1
ATOM 766 C CA . ALA A 1 107 ? 3.617 8.399 13.920 1.00 85.25 107 ALA A CA 1
ATOM 767 C C . ALA A 1 107 ? 5.080 8.255 13.512 1.00 85.25 107 ALA A C 1
ATOM 769 O O . ALA A 1 107 ? 5.383 8.193 12.320 1.00 85.25 107 ALA A O 1
ATOM 770 N N . SER A 1 108 ? 5.985 8.206 14.483 1.00 84.12 108 SER A N 1
ATOM 771 C CA . SER A 1 108 ? 7.415 8.103 14.214 1.00 84.12 108 SER A CA 1
ATOM 772 C C . SER A 1 108 ? 8.067 7.047 15.088 1.00 84.12 108 SER A C 1
ATOM 774 O O . SER A 1 108 ? 7.860 7.037 16.295 1.00 84.12 108 SER A O 1
ATOM 776 N N . SER A 1 109 ? 8.872 6.171 14.491 1.00 84.44 109 SER A N 1
ATOM 777 C CA . SER A 1 109 ? 9.623 5.141 15.215 1.00 84.44 109 SER A CA 1
ATOM 778 C C . SER A 1 109 ? 11.127 5.409 15.108 1.00 84.44 109 SER A C 1
ATOM 780 O O . SER A 1 109 ? 11.696 5.229 14.033 1.00 84.44 109 SER A O 1
ATOM 782 N N . PRO A 1 110 ? 11.798 5.862 16.177 1.00 76.56 110 PRO A N 1
ATOM 783 C CA . PRO A 1 110 ? 13.219 6.194 16.146 1.00 76.56 110 PRO A CA 1
ATOM 784 C C . PRO A 1 110 ? 14.108 4.946 16.070 1.00 76.56 110 PRO A C 1
ATOM 786 O O . PRO A 1 110 ? 15.261 5.057 15.664 1.00 76.56 110 PRO A O 1
ATOM 789 N N . ASP A 1 111 ? 13.549 3.782 16.413 1.00 74.94 111 ASP A N 1
ATOM 790 C CA . ASP A 1 111 ? 14.249 2.498 16.458 1.00 74.94 111 ASP A CA 1
ATOM 791 C C . ASP A 1 111 ? 14.046 1.654 15.185 1.00 74.94 111 ASP A C 1
ATOM 793 O O . ASP A 1 111 ? 14.662 0.604 15.024 1.00 74.94 111 ASP A O 1
ATOM 797 N N . GLY A 1 112 ? 13.207 2.115 14.251 1.00 73.06 112 GLY A N 1
ATOM 798 C CA . GLY A 1 112 ? 13.031 1.513 12.923 1.00 73.06 112 GLY A CA 1
ATOM 799 C C . GLY A 1 112 ? 11.850 0.548 12.801 1.00 73.06 112 GLY A C 1
ATOM 800 O O . GLY A 1 112 ? 11.476 0.157 11.694 1.00 73.06 112 GLY A O 1
ATOM 801 N N . TYR A 1 113 ? 11.200 0.226 13.915 1.00 78.44 113 TYR A N 1
ATOM 802 C CA . TYR A 1 113 ? 10.194 -0.831 14.021 1.00 78.44 113 TYR A CA 1
ATOM 803 C C . TYR A 1 113 ? 8.780 -0.445 13.564 1.00 78.44 113 TYR A C 1
ATOM 805 O O . TYR A 1 113 ? 7.810 -0.891 14.169 1.00 78.44 113 TYR A O 1
ATOM 813 N N . GLY A 1 114 ? 8.611 0.354 12.507 1.00 80.25 114 GLY A N 1
ATOM 814 C CA . GLY A 1 114 ? 7.266 0.724 12.046 1.00 80.25 114 GLY A CA 1
ATOM 815 C C . GLY A 1 114 ? 6.810 2.059 12.608 1.00 80.25 114 GLY A C 1
ATOM 816 O O . GLY A 1 114 ? 6.544 2.141 13.802 1.00 80.25 114 GLY A O 1
ATOM 817 N N . GLY A 1 115 ? 6.675 3.103 11.790 1.00 85.88 115 GLY A N 1
ATOM 818 C CA . GLY A 1 115 ? 6.087 4.367 12.251 1.00 85.88 115 GLY A CA 1
ATOM 819 C C . GLY A 1 115 ? 4.605 4.197 12.583 1.00 85.88 115 GLY A C 1
ATOM 820 O O . GLY A 1 115 ? 4.190 4.383 13.724 1.00 85.88 115 GLY A O 1
ATOM 821 N N . ALA A 1 116 ? 3.796 3.783 11.606 1.00 90.56 116 ALA A N 1
ATOM 822 C CA . ALA A 1 116 ? 2.367 3.550 11.828 1.00 90.56 116 ALA A CA 1
ATOM 823 C C . ALA A 1 116 ? 2.096 2.211 12.530 1.00 90.56 116 ALA A C 1
ATOM 825 O O . ALA A 1 116 ? 1.394 2.179 13.538 1.00 90.56 116 ALA A O 1
ATOM 826 N N . ILE A 1 117 ? 2.633 1.110 12.001 1.00 92.56 117 ILE A N 1
ATOM 827 C CA . ILE A 1 117 ? 2.338 -0.243 12.486 1.00 92.56 117 ILE A CA 1
ATOM 828 C C . ILE A 1 117 ? 3.630 -1.016 12.735 1.00 92.56 117 ILE A C 1
ATOM 830 O O . ILE A 1 117 ? 4.485 -1.114 11.855 1.00 92.56 117 ILE A O 1
ATOM 834 N N . SER A 1 118 ? 3.722 -1.617 13.917 1.00 91.06 118 SER A N 1
ATOM 835 C CA . SER A 1 118 ? 4.813 -2.496 14.328 1.00 91.06 118 SER A CA 1
ATOM 836 C C . SER A 1 118 ? 4.298 -3.917 14.541 1.00 91.06 118 SER A C 1
ATOM 838 O O . SER A 1 118 ? 3.391 -4.122 15.346 1.00 91.06 118 SER A O 1
ATOM 840 N N . CYS A 1 119 ? 4.849 -4.883 13.807 1.00 89.38 119 CYS A N 1
ATOM 841 C CA . CYS A 1 119 ? 4.578 -6.315 13.937 1.00 89.38 119 CYS A CA 1
ATOM 842 C C . CYS A 1 119 ? 5.885 -7.038 14.297 1.00 89.38 119 CYS A C 1
ATOM 844 O O . CYS A 1 119 ? 6.634 -7.462 13.414 1.00 89.38 119 CYS A O 1
ATOM 846 N N . LEU A 1 120 ? 6.179 -7.144 15.590 1.00 79.88 120 LEU A N 1
ATOM 847 C CA . LEU A 1 120 ? 7.424 -7.733 16.089 1.00 79.88 120 LEU A CA 1
ATOM 848 C C . LEU A 1 120 ? 7.169 -9.080 16.755 1.00 79.88 120 LEU A C 1
ATOM 850 O O . LEU A 1 120 ? 6.092 -9.335 17.290 1.00 79.88 120 LEU A O 1
ATOM 854 N N . ALA A 1 121 ? 8.178 -9.940 16.754 1.00 72.00 121 ALA A N 1
ATOM 855 C CA . ALA A 1 121 ? 8.277 -10.990 17.746 1.00 72.00 121 ALA A CA 1
ATOM 856 C C . ALA A 1 121 ? 8.707 -10.378 19.084 1.00 72.00 121 ALA A C 1
ATOM 858 O O . ALA A 1 121 ? 9.394 -9.356 19.141 1.00 72.00 121 ALA A O 1
ATOM 859 N N . SER A 1 122 ? 8.370 -11.043 20.180 1.00 67.25 122 SER A N 1
ATOM 860 C CA . SER A 1 122 ? 9.038 -10.798 21.453 1.00 67.25 122 SER A CA 1
ATOM 861 C C . SER A 1 122 ? 9.652 -12.098 21.951 1.00 67.25 122 SER A C 1
ATOM 863 O O . SER A 1 122 ? 9.244 -13.187 21.555 1.00 67.25 122 SER A O 1
ATOM 865 N N . ALA A 1 123 ? 10.624 -12.016 22.860 1.00 65.06 123 ALA A N 1
ATOM 866 C CA . ALA A 1 123 ? 11.200 -13.215 23.475 1.00 65.06 123 ALA A CA 1
ATOM 867 C C . ALA A 1 123 ? 10.143 -14.090 24.189 1.00 65.06 123 ALA A C 1
ATOM 869 O O . ALA A 1 123 ? 10.391 -15.265 24.450 1.00 65.06 123 ALA A O 1
ATOM 870 N N . ALA A 1 124 ? 8.978 -13.514 24.506 1.00 62.91 124 ALA A N 1
ATOM 871 C CA . ALA A 1 124 ? 7.890 -14.157 25.226 1.00 62.91 124 ALA A CA 1
ATOM 872 C C . ALA A 1 124 ? 6.704 -14.574 24.335 1.00 62.91 124 ALA A C 1
ATOM 874 O O . ALA A 1 124 ? 5.819 -15.272 24.830 1.00 62.91 124 ALA A O 1
ATOM 875 N N . ALA A 1 125 ? 6.654 -14.173 23.059 1.00 64.06 125 ALA A N 1
ATOM 876 C CA . ALA A 1 125 ? 5.488 -14.405 22.211 1.00 64.06 125 ALA A CA 1
ATOM 877 C C . ALA A 1 125 ? 5.854 -14.686 20.743 1.00 64.06 125 ALA A C 1
ATOM 879 O O . ALA A 1 125 ? 6.841 -14.151 20.233 1.00 64.06 125 ALA A O 1
ATOM 880 N N . PRO A 1 126 ? 5.060 -15.522 20.043 1.00 75.12 126 PRO A N 1
ATOM 881 C CA . PRO A 1 126 ? 5.290 -15.815 18.637 1.00 75.12 126 PRO A CA 1
ATOM 882 C C . PRO A 1 126 ? 5.103 -14.566 17.772 1.00 75.12 126 PRO A C 1
ATOM 884 O O . PRO A 1 126 ? 4.529 -13.562 18.191 1.00 75.12 126 PRO A O 1
ATOM 887 N N . ILE A 1 127 ? 5.596 -14.644 16.539 1.00 78.56 127 ILE A N 1
ATOM 888 C CA . ILE A 1 127 ? 5.568 -13.514 15.614 1.00 78.56 127 ILE A CA 1
ATOM 889 C C . ILE A 1 127 ? 4.126 -13.198 15.204 1.00 78.56 127 ILE A C 1
ATOM 891 O O . ILE A 1 127 ? 3.360 -14.107 14.876 1.00 78.56 127 ILE A O 1
ATOM 895 N N . ALA A 1 128 ? 3.773 -11.914 15.200 1.00 87.44 128 ALA A N 1
ATOM 896 C CA . ALA A 1 128 ? 2.445 -11.456 14.823 1.00 87.44 128 ALA A CA 1
ATOM 897 C C . ALA A 1 128 ? 2.210 -11.500 13.297 1.00 87.44 128 ALA A C 1
ATOM 899 O O . ALA A 1 128 ? 3.076 -11.149 12.493 1.00 87.44 128 ALA A O 1
ATOM 900 N N . ALA A 1 129 ? 0.999 -11.890 12.905 1.00 89.31 129 ALA A N 1
ATOM 901 C CA . ALA A 1 129 ? 0.489 -11.932 11.538 1.00 89.31 129 ALA A CA 1
ATOM 902 C C . ALA A 1 129 ? -0.958 -11.382 11.452 1.00 89.31 129 ALA A C 1
ATOM 904 O O . ALA A 1 129 ? -1.870 -12.122 11.068 1.00 89.31 129 ALA A O 1
ATOM 905 N N . PRO A 1 130 ? -1.195 -10.107 11.823 1.00 94.06 130 PRO A N 1
ATOM 906 C CA . PRO A 1 130 ? -2.516 -9.481 11.774 1.00 94.06 130 PRO A CA 1
ATOM 907 C C . PRO A 1 130 ? -3.027 -9.232 10.349 1.00 94.06 130 PRO A C 1
ATOM 909 O O . PRO A 1 130 ? -2.267 -9.191 9.372 1.00 94.06 130 PRO A O 1
ATOM 912 N N . THR A 1 131 ? -4.332 -8.972 10.257 1.00 94.31 131 THR A N 1
ATOM 913 C CA . THR A 1 131 ? -4.977 -8.462 9.041 1.00 94.31 131 THR A CA 1
ATOM 914 C C . THR A 1 131 ? -5.230 -6.966 9.186 1.00 94.31 131 THR A C 1
ATOM 916 O O . THR A 1 131 ? -5.901 -6.526 10.117 1.00 94.31 131 THR A O 1
ATOM 919 N N . ILE A 1 132 ? -4.753 -6.168 8.236 1.00 95.50 132 ILE A N 1
ATOM 920 C CA . ILE A 1 132 ? -5.065 -4.741 8.165 1.00 95.50 132 ILE A CA 1
ATOM 921 C C . ILE A 1 132 ? -5.840 -4.496 6.879 1.00 95.50 132 ILE A C 1
ATOM 923 O O . ILE A 1 132 ? -5.404 -4.906 5.800 1.00 95.50 132 ILE A O 1
ATOM 927 N N . ARG A 1 133 ? -6.992 -3.833 6.983 1.00 90.69 133 ARG A N 1
ATOM 928 C CA . ARG A 1 133 ? -7.842 -3.579 5.818 1.00 90.69 133 ARG A CA 1
ATOM 929 C C . ARG A 1 133 ? -8.507 -2.216 5.831 1.00 90.69 133 ARG A C 1
ATOM 931 O O . ARG A 1 133 ? -8.830 -1.696 6.888 1.00 90.69 133 ARG A O 1
ATOM 938 N N . ASP A 1 134 ? -8.736 -1.636 4.658 1.00 87.06 134 ASP A N 1
ATOM 939 C CA . ASP A 1 134 ? -9.458 -0.358 4.523 1.00 87.06 134 ASP A CA 1
ATOM 940 C C . ASP A 1 134 ? -8.821 0.793 5.338 1.00 87.06 134 ASP A C 1
ATOM 942 O O . ASP A 1 134 ? -9.499 1.707 5.809 1.00 87.06 134 ASP A O 1
ATOM 946 N N . CYS A 1 135 ? -7.503 0.725 5.545 1.00 94.25 135 CYS A N 1
ATOM 947 C CA . CYS A 1 135 ? -6.740 1.667 6.366 1.00 94.25 135 CYS A CA 1
ATOM 948 C C . CYS A 1 135 ? -5.847 2.574 5.519 1.00 94.25 135 CYS A C 1
ATOM 950 O O . CYS A 1 135 ? -5.332 2.174 4.475 1.00 94.25 135 CYS A O 1
ATOM 952 N N . VAL A 1 136 ? -5.595 3.783 6.019 1.00 87.12 136 VAL A N 1
ATOM 953 C CA . VAL A 1 136 ? -4.663 4.742 5.418 1.00 87.12 136 VAL A CA 1
ATOM 954 C C . VAL A 1 136 ? -3.509 4.983 6.382 1.00 87.12 136 VAL A C 1
ATOM 956 O O . VAL A 1 136 ? -3.710 5.547 7.448 1.00 87.12 136 VAL A O 1
ATOM 959 N N . LEU A 1 137 ? -2.293 4.592 6.019 1.00 89.25 137 LEU A N 1
ATOM 960 C CA . LEU A 1 137 ? -1.083 4.863 6.794 1.00 89.25 137 LEU A CA 1
ATOM 961 C C . LEU A 1 137 ? -0.389 6.049 6.147 1.00 89.25 137 LEU A C 1
ATOM 963 O O . LEU A 1 137 ? 0.118 5.903 5.032 1.00 89.25 137 LEU A O 1
ATOM 967 N N . ARG A 1 138 ? -0.387 7.221 6.787 1.00 81.62 138 ARG A N 1
ATOM 968 C CA . ARG A 1 138 ? 0.165 8.410 6.138 1.00 81.62 138 ARG A CA 1
ATOM 969 C C . ARG A 1 138 ? 1.001 9.312 7.023 1.00 81.62 138 ARG A C 1
ATOM 971 O O . ARG A 1 138 ? 0.688 9.529 8.191 1.00 81.62 138 ARG A O 1
ATOM 978 N N . GLN A 1 139 ? 2.008 9.918 6.393 1.00 77.56 139 GLN A N 1
ATOM 979 C CA . GLN A 1 139 ? 2.943 10.846 7.034 1.00 77.56 139 GLN A CA 1
ATOM 980 C C . GLN A 1 139 ? 3.629 10.226 8.262 1.00 77.56 139 GLN A C 1
ATOM 982 O O . GLN A 1 139 ? 3.939 10.917 9.229 1.00 77.56 139 GLN A O 1
ATOM 987 N N . CYS A 1 140 ? 3.841 8.910 8.237 1.00 83.69 140 CYS A N 1
ATOM 988 C CA . CYS A 1 140 ? 4.565 8.200 9.277 1.00 83.69 140 CYS A CA 1
ATOM 989 C C . CYS A 1 140 ? 6.052 8.142 8.944 1.00 83.69 140 CYS A C 1
ATOM 991 O O . CYS A 1 140 ? 6.434 8.123 7.774 1.00 83.69 140 CYS A O 1
ATOM 993 N N . SER A 1 141 ? 6.904 8.086 9.960 1.00 81.62 141 SER A N 1
ATOM 994 C CA . SER A 1 141 ? 8.342 7.964 9.771 1.00 81.62 141 SER A CA 1
ATOM 995 C C . SER A 1 141 ? 8.955 6.850 10.603 1.00 81.62 141 SER A C 1
ATOM 997 O O . SER A 1 141 ? 8.440 6.455 11.645 1.00 81.62 141 SER A O 1
ATOM 999 N N . ALA A 1 142 ? 10.074 6.314 10.140 1.00 81.19 142 ALA A N 1
ATOM 1000 C CA . ALA A 1 142 ? 10.899 5.424 10.938 1.00 81.19 142 ALA A CA 1
ATOM 1001 C C . ALA A 1 142 ? 12.365 5.763 10.700 1.00 81.19 142 ALA A C 1
ATOM 1003 O O . ALA A 1 142 ? 12.763 5.948 9.558 1.00 81.19 142 ALA A O 1
ATOM 1004 N N . ARG A 1 143 ? 13.166 5.861 11.756 1.00 76.25 143 ARG A N 1
ATOM 1005 C CA . ARG A 1 143 ? 14.611 6.060 11.670 1.00 76.25 143 ARG A CA 1
ATOM 1006 C C . ARG A 1 143 ? 15.311 4.755 12.006 1.00 76.25 143 ARG A C 1
ATOM 1008 O O . ARG A 1 143 ? 14.865 4.013 12.866 1.00 76.25 143 ARG A O 1
ATOM 1015 N N . TYR A 1 144 ? 16.390 4.454 11.301 1.00 68.81 144 TYR A N 1
ATOM 1016 C CA . TYR A 1 144 ? 17.186 3.259 11.530 1.00 68.81 144 TYR A CA 1
ATOM 1017 C C . TYR A 1 144 ? 17.780 3.253 12.942 1.00 68.81 144 TYR A C 1
ATOM 1019 O O . TYR A 1 144 ? 18.625 4.090 13.263 1.00 68.81 144 TYR A O 1
ATOM 1027 N N . GLY A 1 145 ? 17.380 2.270 13.750 1.00 64.00 145 GLY A N 1
ATOM 1028 C CA . GLY A 1 145 ? 17.851 2.082 15.124 1.00 64.00 145 GLY A CA 1
ATOM 1029 C C . GLY A 1 145 ? 19.199 1.363 15.266 1.00 64.00 145 GLY A C 1
ATOM 1030 O O . GLY A 1 145 ? 19.597 1.047 16.381 1.00 64.00 145 GLY A O 1
ATOM 1031 N N . GLY A 1 146 ? 19.914 1.066 14.171 1.00 57.06 146 GLY A N 1
ATOM 1032 C CA . GLY A 1 146 ? 21.244 0.435 14.226 1.00 57.06 146 GLY A CA 1
ATOM 1033 C C . GLY A 1 146 ? 21.302 -1.065 13.896 1.00 57.06 146 GLY A C 1
ATOM 1034 O O . GLY A 1 146 ? 22.399 -1.574 13.677 1.00 57.06 146 GLY A O 1
ATOM 1035 N N . GLY A 1 147 ? 20.165 -1.769 13.822 1.00 59.88 147 GLY A N 1
ATOM 1036 C CA . GLY A 1 147 ? 20.096 -3.227 13.609 1.00 59.88 147 GLY A CA 1
ATOM 1037 C C . GLY A 1 147 ? 20.033 -3.676 12.140 1.00 59.88 147 GLY A C 1
ATOM 1038 O O . GLY A 1 147 ? 19.587 -2.937 11.279 1.00 59.88 147 GLY A O 1
ATOM 1039 N N . ALA A 1 148 ? 20.421 -4.919 11.838 1.00 53.62 148 ALA A N 1
ATOM 1040 C CA . ALA A 1 148 ? 20.555 -5.432 10.462 1.00 53.62 148 ALA A CA 1
ATOM 1041 C C . ALA A 1 148 ? 19.257 -5.476 9.618 1.00 53.62 148 ALA A C 1
ATOM 1043 O O . ALA A 1 148 ? 19.324 -5.713 8.416 1.00 53.62 148 ALA A O 1
ATOM 1044 N N . ALA A 1 149 ? 18.091 -5.263 10.228 1.00 59.03 149 ALA A N 1
ATOM 1045 C CA . ALA A 1 149 ? 16.782 -5.475 9.618 1.00 59.03 149 ALA A CA 1
ATOM 1046 C C . ALA A 1 149 ? 16.158 -4.214 8.984 1.00 59.03 149 ALA A C 1
ATOM 1048 O O . ALA A 1 149 ? 14.978 -4.207 8.700 1.00 59.03 149 ALA A O 1
ATOM 1049 N N . GLY A 1 150 ? 16.893 -3.127 8.743 1.00 64.56 150 GLY A N 1
ATOM 1050 C CA . GLY A 1 150 ? 16.307 -1.928 8.114 1.00 64.56 150 GLY A CA 1
ATOM 1051 C C . GLY A 1 150 ? 15.120 -1.315 8.896 1.00 64.56 150 GLY A C 1
ATOM 1052 O O . GLY A 1 150 ? 15.019 -1.486 10.106 1.00 64.56 150 GLY A O 1
ATOM 1053 N N . ALA A 1 151 ? 14.266 -0.502 8.260 1.00 68.12 151 ALA A N 1
ATOM 1054 C CA . ALA A 1 151 ? 13.085 0.128 8.883 1.00 68.12 151 ALA A CA 1
ATOM 1055 C C . ALA A 1 151 ? 11.896 0.265 7.933 1.00 68.12 151 ALA A C 1
ATOM 1057 O O . ALA A 1 151 ? 12.056 0.582 6.758 1.00 68.12 151 ALA A O 1
ATOM 1058 N N . GLY A 1 152 ? 10.687 0.129 8.479 1.00 74.50 152 GLY A N 1
ATOM 1059 C CA . GLY A 1 152 ? 9.432 0.353 7.763 1.00 74.50 152 GLY A CA 1
ATOM 1060 C C . GLY A 1 152 ? 8.747 1.620 8.261 1.00 74.50 152 GLY A C 1
ATOM 1061 O O . GLY A 1 152 ? 8.295 1.662 9.394 1.00 74.50 152 GLY A O 1
ATOM 1062 N N . ALA A 1 153 ? 8.638 2.678 7.460 1.00 76.12 153 ALA A N 1
ATOM 1063 C CA . ALA A 1 153 ? 7.999 3.914 7.943 1.00 76.12 153 ALA A CA 1
ATOM 1064 C C . ALA A 1 153 ? 6.485 3.783 8.156 1.00 76.12 153 ALA A C 1
ATOM 1066 O O . ALA A 1 153 ? 5.934 4.315 9.116 1.00 76.12 153 ALA A O 1
ATOM 1067 N N . GLY A 1 154 ? 5.811 3.062 7.265 1.00 80.44 154 GLY A N 1
ATOM 1068 C CA . GLY A 1 154 ? 4.400 2.727 7.398 1.00 80.44 154 GLY A CA 1
ATOM 1069 C C . GLY A 1 154 ? 4.223 1.486 8.265 1.00 80.44 154 GLY A C 1
ATOM 1070 O O . GLY A 1 154 ? 3.602 1.562 9.321 1.00 80.44 154 GLY A O 1
ATOM 1071 N N . LEU A 1 155 ? 4.791 0.359 7.832 1.00 84.25 155 LEU A N 1
ATOM 1072 C CA . LEU A 1 155 ? 4.659 -0.925 8.518 1.00 84.25 155 LEU A CA 1
ATOM 1073 C C . LEU A 1 155 ? 5.993 -1.664 8.576 1.00 84.25 155 LEU A C 1
ATOM 1075 O O . LEU A 1 155 ? 6.675 -1.791 7.560 1.00 84.25 155 LEU A O 1
ATOM 1079 N N . TYR A 1 156 ? 6.325 -2.200 9.745 1.00 86.12 156 TYR A N 1
ATOM 1080 C CA . TYR A 1 156 ? 7.437 -3.128 9.932 1.00 86.12 156 TYR A CA 1
ATOM 1081 C C . TYR A 1 156 ? 6.912 -4.482 10.413 1.00 86.12 156 TYR A C 1
ATOM 1083 O O . TYR A 1 156 ? 6.099 -4.519 11.335 1.00 86.12 156 TYR A O 1
ATOM 1091 N N . ALA A 1 157 ? 7.368 -5.577 9.803 1.00 81.25 157 ALA A N 1
ATOM 1092 C CA . ALA A 1 157 ? 6.994 -6.943 10.155 1.00 81.25 157 ALA A CA 1
ATOM 1093 C C . ALA A 1 157 ? 8.195 -7.901 10.144 1.00 81.25 157 ALA A C 1
ATOM 1095 O O . ALA A 1 157 ? 8.949 -7.930 9.177 1.00 81.25 157 ALA A O 1
ATOM 1096 N N . GLU A 1 158 ? 8.337 -8.744 11.169 1.00 74.75 158 GLU A N 1
ATOM 1097 C CA . GLU A 1 158 ? 9.407 -9.761 11.218 1.00 74.75 158 GLU A CA 1
ATOM 1098 C C . GLU A 1 158 ? 9.027 -11.100 10.561 1.00 74.75 158 GLU A C 1
ATOM 1100 O O . GLU A 1 158 ? 9.907 -11.850 10.141 1.00 74.75 158 GLU A O 1
ATOM 1105 N N . ALA A 1 159 ? 7.731 -11.414 10.426 1.00 66.25 159 ALA A N 1
ATOM 1106 C CA . ALA A 1 159 ? 7.257 -12.677 9.844 1.00 66.25 159 ALA A CA 1
ATOM 1107 C C . ALA A 1 159 ? 6.411 -12.520 8.589 1.00 66.25 159 ALA A C 1
ATOM 1109 O O . ALA A 1 159 ? 5.735 -11.516 8.358 1.00 66.25 159 ALA A O 1
ATOM 1110 N N . SER A 1 160 ? 6.398 -13.600 7.801 1.00 56.44 160 SER A N 1
ATOM 1111 C CA . SER A 1 160 ? 5.532 -13.767 6.638 1.00 56.44 160 SER A CA 1
ATOM 1112 C C . SER A 1 160 ? 4.113 -14.078 7.092 1.00 56.44 160 SER A C 1
ATOM 1114 O O . SER A 1 160 ? 3.820 -15.208 7.479 1.00 56.44 160 SER A O 1
ATOM 1116 N N . GLY A 1 161 ? 3.220 -13.094 7.035 1.00 70.75 161 GLY A N 1
ATOM 1117 C CA . GLY A 1 161 ? 1.832 -13.310 7.451 1.00 70.75 161 GLY A CA 1
ATOM 1118 C C . GLY A 1 161 ? 0.969 -12.060 7.518 1.00 70.75 161 GLY A C 1
ATOM 1119 O O . GLY A 1 161 ? -0.242 -12.172 7.367 1.00 70.75 161 GLY A O 1
ATOM 1120 N N . VAL A 1 162 ? 1.578 -10.881 7.657 1.00 79.75 162 VAL A N 1
ATOM 1121 C CA . VAL A 1 162 ? 0.848 -9.609 7.634 1.00 79.75 162 VAL A CA 1
ATOM 1122 C C . VAL A 1 162 ? 0.199 -9.394 6.267 1.00 79.75 162 VAL A C 1
ATOM 1124 O O . VAL A 1 162 ? 0.874 -9.441 5.230 1.00 79.75 162 VAL A O 1
ATOM 1127 N N . VAL A 1 163 ? -1.110 -9.140 6.262 1.00 78.38 163 VAL A N 1
ATOM 1128 C CA . VAL A 1 163 ? -1.880 -8.841 5.048 1.00 78.38 163 VAL A CA 1
ATOM 1129 C C . VAL A 1 163 ? -2.387 -7.406 5.099 1.00 78.38 163 VAL A C 1
ATOM 1131 O O . VAL A 1 163 ? -3.030 -7.010 6.067 1.00 78.38 163 VAL A O 1
ATOM 1134 N N . LEU A 1 164 ? -2.127 -6.654 4.028 1.00 73.69 164 LEU A N 1
ATOM 1135 C CA . LEU A 1 164 ? -2.704 -5.335 3.777 1.00 73.69 164 LEU A CA 1
ATOM 1136 C C . LEU A 1 164 ? -3.721 -5.436 2.641 1.00 73.69 164 LEU A C 1
ATOM 1138 O O . LEU A 1 164 ? -3.340 -5.640 1.483 1.00 73.69 164 LEU A O 1
ATOM 1142 N N . GLU A 1 165 ? -5.001 -5.276 2.954 1.00 73.69 165 GLU A N 1
ATOM 1143 C CA . GLU A 1 165 ? -6.096 -5.380 1.990 1.00 73.69 165 GLU A CA 1
ATOM 1144 C C . GLU A 1 165 ? -6.833 -4.044 1.815 1.00 73.69 165 GLU A C 1
ATOM 1146 O O . GLU A 1 165 ? -7.407 -3.527 2.766 1.00 73.69 165 GLU A O 1
ATOM 1151 N N . ARG A 1 166 ? -6.873 -3.479 0.601 1.00 72.56 166 ARG A N 1
ATOM 1152 C CA . ARG A 1 166 ? -7.514 -2.165 0.354 1.00 72.56 166 ARG A CA 1
ATOM 1153 C C . ARG A 1 166 ? -6.939 -1.049 1.239 1.00 72.56 166 ARG A C 1
ATOM 1155 O O . ARG A 1 166 ? -7.660 -0.182 1.726 1.00 72.56 166 ARG A O 1
ATOM 1162 N N . CYS A 1 167 ? -5.631 -1.085 1.473 1.00 70.56 167 CYS A N 1
ATOM 1163 C CA . CYS A 1 167 ? -4.919 -0.088 2.263 1.00 70.56 167 CYS A CA 1
ATOM 1164 C C . CYS A 1 167 ? -4.195 0.929 1.380 1.00 70.56 167 CYS A C 1
ATOM 1166 O O . CYS A 1 167 ? -3.717 0.594 0.298 1.00 70.56 167 CYS A O 1
ATOM 1168 N N . SER A 1 168 ? -4.022 2.142 1.898 1.00 72.88 168 SER A N 1
ATOM 1169 C CA . SER A 1 168 ? -3.226 3.192 1.256 1.00 72.88 168 SER A CA 1
ATOM 1170 C C . SER A 1 168 ? -2.077 3.620 2.163 1.00 72.88 168 SER A C 1
ATOM 1172 O O . SER A 1 168 ? -2.304 4.090 3.271 1.00 72.88 168 SER A O 1
ATOM 1174 N N . LEU A 1 169 ? -0.837 3.492 1.703 1.00 72.94 169 LEU A N 1
ATOM 1175 C CA . LEU A 1 169 ? 0.364 3.921 2.418 1.00 72.94 169 LEU A CA 1
ATOM 1176 C C . LEU A 1 169 ? 0.894 5.184 1.760 1.00 72.94 169 LEU A C 1
ATOM 1178 O O . LEU A 1 169 ? 1.472 5.082 0.687 1.00 72.94 169 LEU A O 1
ATOM 1182 N N . LEU A 1 170 ? 0.681 6.353 2.362 1.00 64.31 170 LEU A N 1
ATOM 1183 C CA . LEU A 1 170 ? 0.867 7.656 1.723 1.00 64.31 170 LEU A CA 1
ATOM 1184 C C . LEU A 1 170 ? 1.926 8.513 2.441 1.00 64.31 170 LEU A C 1
ATOM 1186 O O . LEU A 1 170 ? 1.731 8.896 3.588 1.00 64.31 170 LEU A O 1
ATOM 1190 N N . GLY A 1 171 ? 3.004 8.930 1.782 1.00 60.38 171 GLY A N 1
ATOM 1191 C CA . GLY A 1 171 ? 3.858 9.985 2.357 1.00 60.38 171 GLY A CA 1
ATOM 1192 C C . GLY A 1 171 ? 4.760 9.538 3.514 1.00 60.38 171 GLY A C 1
ATOM 1193 O O . GLY A 1 171 ? 5.099 10.367 4.354 1.00 60.38 171 GLY A O 1
ATOM 1194 N N . ASN A 1 172 ? 5.077 8.246 3.634 1.00 72.69 172 ASN A N 1
ATOM 1195 C CA . ASN A 1 172 ? 5.821 7.710 4.777 1.00 72.69 172 ASN A CA 1
ATOM 1196 C C . ASN A 1 172 ? 7.342 7.726 4.537 1.00 72.69 172 ASN A C 1
ATOM 1198 O O . ASN A 1 172 ? 7.788 7.348 3.457 1.00 72.69 172 ASN A O 1
ATOM 1202 N N . LEU A 1 173 ? 8.137 8.114 5.539 1.00 76.31 173 LEU A N 1
ATOM 1203 C CA . LEU A 1 173 ? 9.587 8.354 5.443 1.00 76.31 173 LEU A CA 1
ATOM 1204 C C . LEU A 1 173 ? 10.415 7.396 6.317 1.00 76.31 173 LEU A C 1
ATOM 1206 O O . LEU A 1 173 ? 10.390 7.500 7.540 1.00 76.31 173 LEU A O 1
ATOM 1210 N N . ALA A 1 174 ? 11.191 6.496 5.719 1.00 73.00 174 ALA A N 1
ATOM 1211 C CA . ALA A 1 174 ? 12.084 5.582 6.432 1.00 73.00 174 ALA A CA 1
ATOM 1212 C C . ALA A 1 174 ? 13.533 6.065 6.342 1.00 73.00 174 ALA A C 1
ATOM 1214 O O . ALA A 1 174 ? 14.200 5.738 5.378 1.00 73.00 174 ALA A O 1
ATOM 1215 N N . ASP A 1 175 ? 14.025 6.822 7.321 1.00 72.69 175 ASP A N 1
ATOM 1216 C CA . ASP A 1 175 ? 15.393 7.349 7.407 1.00 72.69 175 ASP A CA 1
ATOM 1217 C C . ASP A 1 175 ? 16.426 6.246 7.739 1.00 72.69 175 ASP A C 1
ATOM 1219 O O . ASP A 1 175 ? 16.410 5.687 8.837 1.00 72.69 175 ASP A O 1
ATOM 1223 N N . GLN A 1 176 ? 17.305 5.885 6.794 1.00 63.22 176 GLN A N 1
ATOM 1224 C CA . GLN A 1 176 ? 18.217 4.731 6.882 1.00 63.22 176 GLN A CA 1
ATOM 1225 C C . GLN A 1 176 ? 19.592 5.004 6.242 1.00 63.22 176 GLN A C 1
ATOM 1227 O O . GLN A 1 176 ? 19.645 5.660 5.202 1.00 63.22 176 GLN A O 1
ATOM 1232 N N . PRO A 1 177 ? 20.698 4.420 6.753 1.00 52.88 177 PRO A N 1
ATOM 1233 C CA . PRO A 1 177 ? 21.961 4.324 6.018 1.00 52.88 177 PRO A CA 1
ATOM 1234 C C . PRO A 1 177 ? 21.824 3.488 4.731 1.00 52.88 177 PRO A C 1
ATOM 1236 O O . PRO A 1 177 ? 20.938 2.640 4.622 1.00 52.88 177 PRO A O 1
ATOM 1239 N N . LEU A 1 178 ? 22.724 3.697 3.765 1.00 45.41 178 LEU A N 1
ATOM 1240 C CA . LEU A 1 178 ? 22.762 2.960 2.492 1.00 45.41 178 LEU A CA 1
ATOM 1241 C C . LEU A 1 178 ? 22.988 1.445 2.710 1.00 45.41 178 LEU A C 1
ATOM 1243 O O . LEU A 1 178 ? 23.839 1.066 3.510 1.00 45.41 178 LEU A O 1
ATOM 1247 N N . GLY A 1 179 ? 22.268 0.587 1.970 1.00 42.25 179 GLY A N 1
ATOM 1248 C CA . GLY A 1 179 ? 22.519 -0.867 1.889 1.00 42.25 179 GLY A CA 1
ATOM 1249 C C . GLY A 1 179 ? 21.693 -1.804 2.791 1.00 42.25 179 GLY A C 1
ATOM 1250 O O . GLY A 1 179 ? 21.842 -3.013 2.669 1.00 42.25 179 GLY A O 1
ATOM 1251 N N . GLN A 1 180 ? 20.807 -1.281 3.646 1.00 47.41 180 GLN A N 1
ATOM 1252 C CA . GLN A 1 180 ? 19.987 -2.031 4.627 1.00 47.41 180 GLN A CA 1
ATOM 1253 C C . GLN A 1 180 ? 18.531 -2.349 4.191 1.00 47.41 180 GLN A C 1
ATOM 1255 O O . GLN A 1 180 ? 17.735 -2.844 4.981 1.00 47.41 180 GLN A O 1
ATOM 1260 N N . GLY A 1 181 ? 18.167 -2.046 2.943 1.00 48.97 181 GLY A N 1
ATOM 1261 C CA . GLY A 1 181 ? 16.985 -2.521 2.221 1.00 48.97 181 GLY A CA 1
ATOM 1262 C C . GLY A 1 181 ? 15.607 -2.306 2.852 1.00 48.97 181 GLY A C 1
ATOM 1263 O O . GLY A 1 181 ? 14.888 -3.291 3.009 1.00 48.97 181 GLY A O 1
ATOM 1264 N N . SER A 1 182 ? 15.165 -1.083 3.191 1.00 52.06 182 SER A N 1
ATOM 1265 C CA . SER A 1 182 ? 13.756 -0.876 3.612 1.00 52.06 182 SER A CA 1
ATOM 1266 C C . SER A 1 182 ? 13.177 0.527 3.383 1.00 52.06 182 SER A C 1
ATOM 1268 O O . SER A 1 182 ? 13.892 1.523 3.467 1.00 52.06 182 SER A O 1
ATOM 1270 N N . GLY A 1 183 ? 11.867 0.566 3.079 1.00 63.03 183 GLY A N 1
ATOM 1271 C CA . GLY A 1 183 ? 11.072 1.734 2.665 1.00 63.03 183 GLY A CA 1
ATOM 1272 C C . GLY A 1 183 ? 9.846 2.001 3.552 1.00 63.03 183 GLY A C 1
ATOM 1273 O O . GLY A 1 183 ? 9.908 1.936 4.774 1.00 63.03 183 GLY A O 1
ATOM 1274 N N . CYS A 1 184 ? 8.677 2.284 2.963 1.00 66.12 184 CYS A N 1
ATOM 1275 C CA . CYS A 1 184 ? 7.428 2.366 3.748 1.00 66.12 184 CYS A CA 1
ATOM 1276 C C . CYS A 1 184 ? 7.010 1.038 4.386 1.00 66.12 184 CYS A C 1
ATOM 1278 O O . CYS A 1 184 ? 6.235 1.044 5.341 1.00 66.12 184 CYS A O 1
ATOM 1280 N N . LEU A 1 185 ? 7.513 -0.072 3.858 1.00 71.94 185 LEU A N 1
ATOM 1281 C CA . LEU A 1 185 ? 7.252 -1.421 4.317 1.00 71.94 185 LEU A CA 1
ATOM 1282 C C . LEU A 1 185 ? 8.590 -2.103 4.598 1.00 71.94 185 LEU A C 1
ATOM 1284 O O . LEU A 1 185 ? 9.518 -1.990 3.793 1.00 71.94 185 LEU A O 1
ATOM 1288 N N . HIS A 1 186 ? 8.663 -2.817 5.714 1.00 75.06 186 HIS A N 1
ATOM 1289 C CA . HIS A 1 186 ? 9.740 -3.750 6.014 1.00 75.06 186 HIS A CA 1
ATOM 1290 C C . HIS A 1 186 ? 9.157 -5.126 6.329 1.00 75.06 186 HIS A C 1
ATOM 1292 O O . HIS A 1 186 ? 8.235 -5.230 7.136 1.00 75.06 186 HIS A O 1
ATOM 1298 N N . GLY A 1 187 ? 9.735 -6.167 5.730 1.00 68.50 187 GLY A N 1
ATOM 1299 C CA . GLY A 1 187 ? 9.365 -7.554 5.977 1.00 68.50 187 GLY A CA 1
ATOM 1300 C C . GLY A 1 187 ? 8.456 -8.179 4.915 1.00 68.50 187 GLY A C 1
ATOM 1301 O O . GLY A 1 187 ? 8.007 -7.512 3.979 1.00 68.50 187 GLY A O 1
ATOM 1302 N N . PRO A 1 188 ? 8.175 -9.485 5.039 1.00 66.50 188 PRO A N 1
ATOM 1303 C CA . PRO A 1 188 ? 7.376 -10.267 4.087 1.00 66.50 188 PRO A CA 1
ATOM 1304 C C . PRO A 1 188 ? 5.861 -9.995 4.214 1.00 66.50 188 PRO A C 1
ATOM 1306 O O . PRO A 1 188 ? 5.072 -10.835 4.659 1.00 66.50 188 PRO A O 1
ATOM 1309 N N . ILE A 1 189 ? 5.452 -8.802 3.786 1.00 67.44 189 ILE A N 1
ATOM 1310 C CA . ILE A 1 189 ? 4.077 -8.292 3.855 1.00 67.44 189 ILE A CA 1
ATOM 1311 C C . ILE A 1 189 ? 3.343 -8.573 2.542 1.00 67.44 189 ILE A C 1
ATOM 1313 O O . ILE A 1 189 ? 3.866 -8.334 1.453 1.00 67.44 189 ILE A O 1
ATOM 1317 N N . ARG A 1 190 ? 2.098 -9.054 2.622 1.00 67.62 190 ARG A N 1
ATOM 1318 C CA . ARG A 1 190 ? 1.263 -9.312 1.440 1.00 67.62 190 ARG A CA 1
ATOM 1319 C C . ARG A 1 190 ? 0.340 -8.129 1.165 1.00 67.62 190 ARG A C 1
ATOM 1321 O O . ARG A 1 190 ? -0.604 -7.895 1.915 1.00 67.62 190 ARG A O 1
ATOM 1328 N N . LEU A 1 191 ? 0.569 -7.433 0.055 1.00 59.22 191 LEU A N 1
ATOM 1329 C CA . LEU A 1 191 ? -0.325 -6.386 -0.447 1.00 59.22 191 LEU A CA 1
ATOM 1330 C C . LEU A 1 191 ? -1.423 -6.989 -1.335 1.00 59.22 191 LEU A C 1
ATOM 1332 O O . LEU A 1 191 ? -1.131 -7.718 -2.282 1.00 59.22 191 LEU A O 1
ATOM 1336 N N . ARG A 1 192 ? -2.687 -6.664 -1.053 1.00 54.66 192 ARG A N 1
ATOM 1337 C CA . ARG A 1 192 ? -3.858 -7.025 -1.865 1.00 54.66 192 ARG A CA 1
ATOM 1338 C C . ARG A 1 192 ? -4.709 -5.787 -2.107 1.00 54.66 192 ARG A C 1
ATOM 1340 O O . ARG A 1 192 ? -5.193 -5.191 -1.152 1.00 54.66 192 ARG A O 1
ATOM 1347 N N . HIS A 1 193 ? -4.895 -5.399 -3.366 1.00 51.66 193 HIS A N 1
ATOM 1348 C CA . HIS A 1 193 ? -5.706 -4.224 -3.727 1.00 51.66 193 HIS A CA 1
ATOM 1349 C C . HIS A 1 193 ? -5.307 -2.944 -2.961 1.00 51.66 193 HIS A C 1
ATOM 1351 O O . HIS A 1 193 ? -6.156 -2.117 -2.652 1.00 51.66 193 HIS A O 1
ATOM 1357 N N . SER A 1 194 ? -4.027 -2.821 -2.604 1.00 44.88 194 SER A N 1
ATOM 1358 C CA . SER A 1 194 ? -3.487 -1.753 -1.759 1.00 44.88 194 SER A CA 1
ATOM 1359 C C . SER A 1 194 ? -2.535 -0.874 -2.565 1.00 44.88 194 SER A C 1
ATOM 1361 O O . SER A 1 194 ? -1.888 -1.352 -3.496 1.00 44.88 194 SER A O 1
ATOM 1363 N N . ILE A 1 195 ? -2.427 0.397 -2.188 1.00 50.03 195 ILE A N 1
ATOM 1364 C CA . ILE A 1 195 ? -1.609 1.407 -2.863 1.00 50.03 195 ILE A CA 1
ATOM 1365 C C . ILE A 1 195 ? -0.516 1.876 -1.902 1.00 50.03 195 ILE A C 1
ATOM 1367 O O . ILE A 1 195 ? -0.799 2.204 -0.754 1.00 50.03 195 ILE A O 1
ATOM 1371 N N . ALA A 1 196 ? 0.730 1.956 -2.364 1.00 57.28 196 ALA A N 1
ATOM 1372 C CA . ALA A 1 196 ? 1.814 2.624 -1.650 1.00 57.28 196 ALA A CA 1
ATOM 1373 C C . ALA A 1 196 ? 2.298 3.812 -2.487 1.00 57.28 196 ALA A C 1
ATOM 1375 O O . ALA A 1 196 ? 2.794 3.639 -3.594 1.00 57.28 196 ALA A O 1
ATOM 1376 N N . TRP A 1 197 ? 2.123 5.019 -1.955 1.00 46.81 197 TRP A N 1
ATOM 1377 C CA . TRP A 1 197 ? 2.304 6.288 -2.641 1.00 46.81 197 TRP A CA 1
ATOM 1378 C C . TRP A 1 197 ? 3.063 7.290 -1.773 1.00 46.81 197 TRP A C 1
ATOM 1380 O O . TRP A 1 197 ? 2.995 7.245 -0.553 1.00 46.81 197 TRP A O 1
ATOM 1390 N N . GLY A 1 198 ? 3.781 8.245 -2.350 1.00 48.78 198 GLY A N 1
ATOM 1391 C CA . GLY A 1 198 ? 4.382 9.321 -1.558 1.00 48.78 198 GLY A CA 1
ATOM 1392 C C . GLY A 1 198 ? 5.527 8.897 -0.618 1.00 48.78 198 GLY A C 1
ATOM 1393 O O . GLY A 1 198 ? 6.014 9.714 0.152 1.00 48.78 198 GLY A O 1
ATOM 1394 N N . ASN A 1 199 ? 5.932 7.629 -0.610 1.00 58.47 199 ASN A N 1
ATOM 1395 C CA . ASN A 1 199 ? 6.830 7.107 0.415 1.00 58.47 199 ASN A CA 1
ATOM 1396 C C . ASN A 1 199 ? 8.305 7.328 0.049 1.00 58.47 199 ASN A C 1
ATOM 1398 O O . ASN A 1 199 ? 8.664 7.272 -1.123 1.00 58.47 199 ASN A O 1
ATOM 1402 N N . SER A 1 200 ? 9.156 7.544 1.048 1.00 60.47 200 SER A N 1
ATOM 1403 C CA . SER A 1 200 ? 10.588 7.802 0.901 1.00 60.47 200 SER A CA 1
ATOM 1404 C C . SER A 1 200 ? 11.397 6.888 1.817 1.00 60.47 200 SER A C 1
ATOM 1406 O O . SER A 1 200 ? 11.015 6.657 2.961 1.00 60.47 200 SER A O 1
ATOM 1408 N N . ALA A 1 201 ? 12.528 6.393 1.329 1.00 54.34 201 ALA A N 1
ATOM 1409 C CA . ALA A 1 201 ? 13.635 5.907 2.144 1.00 54.34 201 ALA A CA 1
ATOM 1410 C C . ALA A 1 201 ? 14.926 6.472 1.549 1.00 54.34 201 ALA A C 1
ATOM 1412 O O . ALA A 1 201 ? 15.066 6.401 0.327 1.00 54.34 201 ALA A O 1
ATOM 1413 N N . PRO A 1 202 ? 15.913 6.945 2.337 1.00 40.78 202 PRO A N 1
ATOM 1414 C CA . PRO A 1 202 ? 17.213 7.379 1.828 1.00 40.78 202 PRO A CA 1
ATOM 1415 C C . PRO A 1 202 ? 18.013 6.289 1.094 1.00 40.78 202 PRO A C 1
ATOM 1417 O O . PRO A 1 202 ? 19.145 6.534 0.692 1.00 40.78 202 PRO A O 1
ATOM 1420 N N . GLN A 1 203 ? 17.453 5.090 0.899 1.00 40.03 203 GLN A N 1
ATOM 1421 C CA . GLN A 1 203 ? 18.032 4.012 0.100 1.00 40.03 203 GLN A CA 1
ATOM 1422 C C . GLN A 1 203 ? 17.590 3.935 -1.356 1.00 40.03 203 GLN A C 1
ATOM 1424 O O . GLN A 1 203 ? 18.033 3.052 -2.082 1.00 40.03 203 GLN A O 1
ATOM 1429 N N . PHE A 1 204 ? 16.849 4.919 -1.831 1.00 29.91 204 PHE A N 1
ATOM 1430 C CA . PHE A 1 204 ? 16.999 5.332 -3.214 1.00 29.91 204 PHE A CA 1
ATOM 1431 C C . PHE A 1 204 ? 17.251 6.834 -3.192 1.00 29.91 204 PHE A C 1
ATOM 1433 O O . PHE A 1 204 ? 16.757 7.537 -2.314 1.00 29.91 204 PHE A O 1
ATOM 1440 N N . GLY A 1 205 ? 17.970 7.369 -4.175 1.00 32.25 205 GLY A N 1
ATOM 1441 C CA . GLY A 1 205 ? 17.761 8.758 -4.588 1.00 32.25 205 GLY A CA 1
ATOM 1442 C C . GLY A 1 205 ? 16.335 8.920 -5.135 1.00 32.25 205 GLY A C 1
ATOM 1443 O O . GLY A 1 205 ? 16.155 9.191 -6.314 1.00 32.25 205 GLY A O 1
ATOM 1444 N N . GLY A 1 206 ? 15.334 8.655 -4.295 1.00 29.52 206 GLY A N 1
ATOM 1445 C CA . GLY A 1 206 ? 13.958 8.356 -4.643 1.00 29.52 206 GLY A CA 1
ATOM 1446 C C . GLY A 1 206 ? 13.025 8.795 -3.520 1.00 29.52 206 GLY A C 1
ATOM 1447 O O . GLY A 1 206 ? 12.826 8.107 -2.524 1.00 29.52 206 GLY A O 1
ATOM 1448 N N . THR A 1 207 ? 12.446 9.967 -3.724 1.00 33.78 207 THR A N 1
ATOM 1449 C CA . THR A 1 207 ? 11.192 10.464 -3.149 1.00 33.78 207 THR A CA 1
ATOM 1450 C C . THR A 1 207 ? 10.167 10.535 -4.304 1.00 33.78 207 THR A C 1
ATOM 1452 O O . THR A 1 207 ? 10.587 10.616 -5.459 1.00 33.78 207 THR A O 1
ATOM 1455 N N . PRO A 1 208 ? 8.877 10.818 -4.054 1.00 32.22 208 PRO A N 1
ATOM 1456 C CA . PRO A 1 208 ? 7.713 10.042 -3.561 1.00 32.22 208 PRO A CA 1
ATOM 1457 C C . PRO A 1 208 ? 6.940 9.324 -4.707 1.00 32.22 208 PRO A C 1
ATOM 1459 O O . PRO A 1 208 ? 7.590 9.020 -5.686 1.00 32.22 208 PRO A O 1
ATOM 1462 N N . ALA A 1 209 ? 5.612 9.042 -4.614 1.00 36.06 209 ALA A N 1
ATOM 1463 C CA . ALA A 1 209 ? 4.566 8.874 -5.683 1.00 36.06 209 ALA A CA 1
ATOM 1464 C C . ALA A 1 209 ? 3.692 10.160 -5.793 1.00 36.06 209 ALA A C 1
ATOM 1466 O O . ALA A 1 209 ? 3.451 10.742 -4.734 1.00 36.06 209 ALA A O 1
ATOM 1467 N N . PRO A 1 210 ? 3.291 10.654 -6.992 1.00 35.41 210 PRO A N 1
ATOM 1468 C CA . PRO A 1 210 ? 3.044 12.080 -7.301 1.00 35.41 210 PRO A CA 1
ATOM 1469 C C . PRO A 1 210 ? 1.699 12.606 -6.841 1.00 35.41 210 PRO A C 1
ATOM 1471 O O . PRO A 1 210 ? 0.780 12.760 -7.631 1.00 35.41 210 PRO A O 1
ATOM 1474 N N . SER A 1 211 ? 1.602 12.980 -5.565 1.00 34.34 211 SER A N 1
ATOM 1475 C CA . SER A 1 211 ? 0.633 14.013 -5.170 1.00 34.34 211 SER A CA 1
ATOM 1476 C C . SER A 1 211 ? 0.879 15.265 -6.021 1.00 34.34 211 SER A C 1
ATOM 1478 O O . SER A 1 211 ? 2.043 15.553 -6.312 1.00 34.34 211 SER A O 1
ATOM 1480 N N . ALA A 1 212 ? -0.174 16.006 -6.374 1.00 39.59 212 ALA A N 1
ATOM 1481 C CA . ALA A 1 212 ? -0.139 17.157 -7.286 1.00 39.59 212 ALA A CA 1
ATOM 1482 C C . ALA A 1 212 ? 0.876 18.265 -6.983 1.00 39.59 212 ALA A C 1
ATOM 1484 O O . ALA A 1 212 ? 1.218 19.040 -7.872 1.00 39.59 212 ALA A O 1
ATOM 1485 N N . ASP A 1 213 ? 1.435 18.250 -5.775 1.00 35.16 213 ASP A N 1
ATOM 1486 C CA . ASP A 1 213 ? 2.449 19.190 -5.316 1.00 35.16 213 ASP A CA 1
ATOM 1487 C C . ASP A 1 213 ? 3.811 18.529 -4.975 1.00 35.16 213 ASP A C 1
ATOM 1489 O O . ASP A 1 213 ? 4.748 19.228 -4.594 1.00 35.16 213 ASP A O 1
ATOM 1493 N N . LEU A 1 214 ? 3.960 17.190 -5.070 1.00 37.44 214 LEU A N 1
ATOM 1494 C CA . LEU A 1 214 ? 5.082 16.438 -4.457 1.00 37.44 214 LEU A CA 1
ATOM 1495 C C . LEU A 1 214 ? 5.818 15.397 -5.329 1.00 37.44 214 LEU A C 1
ATOM 1497 O O . LEU A 1 214 ? 6.899 14.978 -4.923 1.00 37.44 214 LEU A O 1
ATOM 1501 N N . GLY A 1 215 ? 5.326 14.983 -6.504 1.00 43.72 215 GLY A N 1
ATOM 1502 C CA . GLY A 1 215 ? 6.082 14.074 -7.401 1.00 43.72 215 GLY A CA 1
ATOM 1503 C C . GLY A 1 215 ? 6.244 12.618 -6.914 1.00 43.72 215 GLY A C 1
ATOM 1504 O O . GLY A 1 215 ? 5.709 12.297 -5.849 1.00 43.72 215 GLY A O 1
ATOM 1505 N N . GLY A 1 216 ? 6.886 11.707 -7.693 1.00 48.78 216 GLY A N 1
ATOM 1506 C CA . GLY A 1 216 ? 6.252 10.404 -7.773 1.00 48.78 216 GLY A CA 1
ATOM 1507 C C . GLY A 1 216 ? 6.567 9.064 -8.519 1.00 48.78 216 GLY A C 1
ATOM 1508 O O . GLY A 1 216 ? 6.429 9.063 -9.717 1.00 48.78 216 GLY A O 1
ATOM 1509 N N . PHE A 1 217 ? 6.638 7.869 -7.889 1.00 51.84 217 PHE A N 1
ATOM 1510 C CA . PHE A 1 217 ? 6.693 6.515 -8.488 1.00 51.84 217 PHE A CA 1
ATOM 1511 C C . PHE A 1 217 ? 5.403 5.641 -8.543 1.00 51.84 217 PHE A C 1
ATOM 1513 O O . PHE A 1 217 ? 4.725 5.458 -7.535 1.00 51.84 217 PHE A O 1
ATOM 1520 N N . GLN A 1 218 ? 5.151 4.948 -9.663 1.00 58.97 218 GLN A N 1
ATOM 1521 C CA . GLN A 1 218 ? 4.209 3.820 -9.793 1.00 58.97 218 GLN A CA 1
ATOM 1522 C C . GLN A 1 218 ? 4.869 2.619 -10.485 1.00 58.97 218 GLN A C 1
ATOM 1524 O O . GLN A 1 218 ? 5.471 2.771 -11.545 1.00 58.97 218 GLN A O 1
ATOM 1529 N N . ALA A 1 219 ? 4.707 1.416 -9.927 1.00 54.88 219 ALA A N 1
ATOM 1530 C CA . ALA A 1 219 ? 5.115 0.181 -10.594 1.00 54.88 219 ALA A CA 1
ATOM 1531 C C . ALA A 1 219 ? 4.057 -0.273 -11.613 1.00 54.88 219 ALA A C 1
ATOM 1533 O O . ALA A 1 219 ? 2.883 -0.444 -11.278 1.00 54.88 219 ALA A O 1
ATOM 1534 N N . LEU A 1 220 ? 4.497 -0.501 -12.845 1.00 63.28 220 LEU A N 1
ATOM 1535 C CA . LEU A 1 220 ? 3.743 -1.076 -13.951 1.00 63.28 220 LEU A CA 1
ATOM 1536 C C . LEU A 1 220 ? 4.264 -2.491 -14.196 1.00 63.28 220 LEU A C 1
ATOM 1538 O O . LEU A 1 220 ? 5.473 -2.713 -14.255 1.00 63.28 220 LEU A O 1
ATOM 1542 N N . ARG A 1 221 ? 3.360 -3.460 -14.332 1.00 67.75 221 ARG A N 1
ATOM 1543 C CA . ARG A 1 221 ? 3.729 -4.864 -14.536 1.00 67.75 221 ARG A CA 1
ATOM 1544 C C . ARG A 1 221 ? 3.401 -5.301 -15.947 1.00 67.75 221 ARG A C 1
ATOM 1546 O O . ARG A 1 221 ? 2.258 -5.205 -16.379 1.00 67.75 221 ARG A O 1
ATOM 1553 N N . VAL A 1 222 ? 4.405 -5.833 -16.629 1.00 68.44 222 VAL A N 1
ATOM 1554 C CA . VAL A 1 222 ? 4.254 -6.468 -17.934 1.00 68.44 222 VAL A CA 1
ATOM 1555 C C . VAL A 1 222 ? 3.937 -7.938 -17.710 1.00 68.44 222 VAL A C 1
ATOM 1557 O O . VAL A 1 222 ? 4.687 -8.644 -17.036 1.00 68.44 222 VAL A O 1
ATOM 1560 N N . LEU A 1 223 ? 2.818 -8.388 -18.269 1.00 69.62 223 LEU A N 1
ATOM 1561 C CA . LEU A 1 223 ? 2.354 -9.770 -18.209 1.00 69.62 223 LEU A CA 1
ATOM 1562 C C . LEU A 1 223 ? 2.226 -10.300 -19.641 1.00 69.62 223 LEU A C 1
ATOM 1564 O O . LEU A 1 223 ? 1.157 -10.212 -20.239 1.00 69.62 223 LEU A O 1
ATOM 1568 N N . ALA A 1 224 ? 3.324 -10.812 -20.198 1.00 66.81 224 ALA A N 1
ATOM 1569 C CA . ALA A 1 224 ? 3.324 -11.419 -21.531 1.00 66.81 224 ALA A CA 1
ATOM 1570 C C . ALA A 1 224 ? 3.099 -12.940 -21.475 1.00 66.81 224 ALA A C 1
ATOM 1572 O O . ALA A 1 224 ? 2.581 -13.523 -22.420 1.00 66.81 224 ALA A O 1
ATOM 1573 N N . GLY A 1 225 ? 3.413 -13.569 -20.338 1.00 63.25 225 GLY A N 1
ATOM 1574 C CA . GLY A 1 225 ? 3.243 -15.005 -20.117 1.00 63.25 225 GLY A CA 1
ATOM 1575 C C . GLY A 1 225 ? 4.418 -15.835 -20.633 1.00 63.25 225 GLY A C 1
ATOM 1576 O O . GLY A 1 225 ? 5.199 -15.385 -21.469 1.00 63.25 225 GLY A O 1
ATOM 1577 N N . ASP A 1 226 ? 4.538 -17.060 -20.123 1.00 77.00 226 ASP A N 1
ATOM 1578 C CA . ASP A 1 226 ? 5.738 -17.908 -20.227 1.00 77.00 226 ASP A CA 1
ATOM 1579 C C . ASP A 1 226 ? 6.212 -18.186 -21.668 1.00 77.00 226 ASP A C 1
ATOM 1581 O O . ASP A 1 226 ? 7.384 -18.473 -21.900 1.00 77.00 226 ASP A O 1
ATOM 1585 N N . VAL A 1 227 ? 5.322 -18.073 -22.662 1.00 78.50 227 VAL A N 1
ATOM 1586 C CA . VAL A 1 227 ? 5.671 -18.231 -24.088 1.00 78.50 227 VAL A CA 1
ATOM 1587 C C . VAL A 1 227 ? 6.568 -17.101 -24.617 1.00 78.50 227 VAL A C 1
ATOM 1589 O O . VAL A 1 227 ? 7.187 -17.259 -25.665 1.00 78.50 227 VAL A O 1
ATOM 1592 N N . HIS A 1 228 ? 6.671 -15.992 -23.879 1.00 81.00 228 HIS A N 1
ATOM 1593 C CA . HIS A 1 228 ? 7.499 -14.823 -24.188 1.00 81.00 228 HIS A CA 1
ATOM 1594 C C . HIS A 1 228 ? 8.734 -14.700 -23.275 1.00 81.00 228 HIS A C 1
ATOM 1596 O O . HIS A 1 228 ? 9.400 -13.663 -23.249 1.00 81.00 228 HIS A O 1
ATOM 1602 N N . THR A 1 229 ? 9.059 -15.738 -22.500 1.00 87.94 229 THR A N 1
ATOM 1603 C CA . THR A 1 229 ? 10.219 -15.739 -21.600 1.00 87.94 229 THR A CA 1
ATOM 1604 C C . THR A 1 229 ? 11.518 -15.417 -22.337 1.00 87.94 229 THR A C 1
ATOM 1606 O O . THR A 1 229 ? 11.808 -15.968 -23.398 1.00 87.94 229 THR A O 1
ATOM 1609 N N . GLY A 1 230 ? 12.325 -14.521 -21.761 1.00 86.38 230 GLY A N 1
ATOM 1610 C CA . GLY A 1 230 ? 13.608 -14.118 -22.336 1.00 86.38 230 GLY A CA 1
ATOM 1611 C C . GLY A 1 230 ? 13.512 -13.196 -23.557 1.00 86.38 230 GLY A C 1
ATOM 1612 O O . GLY A 1 230 ? 14.551 -12.808 -24.090 1.00 86.38 230 GLY A O 1
ATOM 1613 N N . GLN A 1 231 ? 12.307 -12.815 -23.997 1.00 89.50 231 GLN A N 1
ATOM 1614 C CA . GLN A 1 231 ? 12.129 -11.832 -25.068 1.00 89.50 231 GLN A CA 1
ATOM 1615 C C . GLN A 1 231 ? 12.260 -10.400 -24.544 1.00 89.50 231 GLN A C 1
ATOM 1617 O O . GLN A 1 231 ? 12.101 -10.136 -23.348 1.00 89.50 231 GLN A O 1
ATOM 1622 N N . LEU A 1 232 ? 12.554 -9.460 -25.446 1.00 93.44 232 LEU A N 1
ATOM 1623 C CA . LEU A 1 232 ? 12.583 -8.048 -25.087 1.00 93.44 232 LEU A CA 1
ATOM 1624 C C . LEU A 1 232 ? 11.167 -7.521 -24.884 1.00 93.44 232 LEU A C 1
ATOM 1626 O O . LEU A 1 232 ? 10.268 -7.861 -25.645 1.00 93.44 232 LEU A O 1
ATOM 1630 N N . TYR A 1 233 ? 10.987 -6.621 -23.926 1.00 91.12 233 TYR A N 1
ATOM 1631 C CA . TYR A 1 233 ? 9.770 -5.827 -23.795 1.00 91.12 233 TYR A CA 1
ATOM 1632 C C . TYR A 1 233 ? 10.088 -4.335 -23.854 1.00 91.12 233 TYR A C 1
ATOM 1634 O O . TYR A 1 233 ? 11.163 -3.912 -23.434 1.00 91.12 233 TYR A O 1
ATOM 1642 N N . LEU A 1 234 ? 9.131 -3.544 -24.337 1.00 92.50 234 LEU A N 1
ATOM 1643 C CA . LEU A 1 234 ? 9.156 -2.087 -24.308 1.00 92.50 234 LEU A CA 1
ATOM 1644 C C . LEU A 1 234 ? 7.818 -1.556 -23.787 1.00 92.50 234 LEU A C 1
ATOM 1646 O O . LEU A 1 234 ? 6.777 -1.853 -24.365 1.00 92.50 234 LEU A O 1
ATOM 1650 N N . VAL A 1 235 ? 7.843 -0.750 -22.729 1.00 90.31 235 VAL A N 1
ATOM 1651 C CA . VAL A 1 235 ? 6.679 -0.031 -22.197 1.00 90.31 235 VAL A CA 1
ATOM 1652 C C . VAL A 1 235 ? 6.607 1.364 -22.805 1.00 90.31 235 VAL A C 1
ATOM 1654 O O . VAL A 1 235 ? 7.571 2.128 -22.763 1.00 90.31 235 VAL A O 1
ATOM 1657 N N . LEU A 1 236 ? 5.432 1.692 -23.331 1.00 91.62 236 LEU A N 1
ATOM 1658 C CA . LEU A 1 236 ? 5.079 2.964 -23.945 1.00 91.62 236 LEU A CA 1
ATOM 1659 C C . LEU A 1 236 ? 3.960 3.631 -23.144 1.00 91.62 236 LEU A C 1
ATOM 1661 O O . LEU A 1 236 ? 3.187 2.952 -22.465 1.00 91.62 236 LEU A O 1
ATOM 1665 N N . GLY A 1 237 ? 3.863 4.956 -23.239 1.00 90.06 237 GLY A N 1
ATOM 1666 C CA . GLY A 1 237 ? 2.815 5.730 -22.576 1.00 90.06 237 GLY A CA 1
ATOM 1667 C C . GLY A 1 237 ? 2.180 6.783 -23.480 1.00 90.06 237 GLY A C 1
ATOM 1668 O O . GLY A 1 237 ? 2.851 7.314 -24.354 1.00 90.06 237 GLY A O 1
ATOM 1669 N N . SER A 1 238 ? 0.912 7.116 -23.240 1.00 90.75 238 SER A N 1
ATOM 1670 C CA . SER A 1 238 ? 0.157 8.176 -23.920 1.00 90.75 238 SER A CA 1
ATOM 1671 C C . SER A 1 238 ? -0.604 9.031 -22.905 1.00 90.75 238 SER A C 1
ATOM 1673 O O . SER A 1 238 ? -1.112 8.509 -21.916 1.00 90.75 238 SER A O 1
ATOM 1675 N N . LEU A 1 239 ? -0.678 10.343 -23.133 1.00 88.31 239 LEU A N 1
ATOM 1676 C CA . LEU A 1 239 ? -1.490 11.287 -22.344 1.00 88.31 239 LEU A CA 1
ATOM 1677 C C . LEU A 1 239 ? -2.753 11.734 -23.093 1.00 88.31 239 LEU A C 1
ATOM 1679 O O . LEU A 1 239 ? -3.640 12.351 -22.509 1.00 88.31 239 LEU A O 1
ATOM 1683 N N . SER A 1 240 ? -2.831 11.443 -24.390 1.00 90.50 240 SER A N 1
ATOM 1684 C CA . SER A 1 240 ? -3.957 11.791 -25.264 1.00 90.50 240 SER A CA 1
ATOM 1685 C C . SER A 1 240 ? -5.008 10.683 -25.380 1.00 90.50 240 SER A C 1
ATOM 1687 O O . SER A 1 240 ? -6.060 10.897 -25.983 1.00 90.50 240 SER A O 1
ATOM 1689 N N . GLY A 1 241 ? -4.760 9.518 -24.775 1.00 86.81 241 GLY A N 1
ATOM 1690 C CA . GLY A 1 241 ? -5.717 8.420 -24.674 1.00 86.81 241 GLY A CA 1
ATOM 1691 C C . GLY A 1 241 ? -5.280 7.165 -25.425 1.00 86.81 241 GLY A C 1
ATOM 1692 O O . GLY A 1 241 ? -4.097 6.883 -25.588 1.00 86.81 241 GLY A O 1
ATOM 1693 N N . MET A 1 242 ? -6.260 6.379 -25.874 1.00 88.62 242 MET A N 1
ATOM 1694 C CA . MET A 1 242 ? -6.036 5.049 -26.466 1.00 88.62 242 MET A CA 1
ATOM 1695 C C . MET A 1 242 ? -6.376 4.966 -27.964 1.00 88.62 242 MET A C 1
ATOM 1697 O O . MET A 1 242 ? -6.085 3.955 -28.599 1.00 88.62 242 MET A O 1
ATOM 1701 N N . ALA A 1 243 ? -6.998 6.001 -28.542 1.00 90.25 243 ALA A N 1
ATOM 1702 C CA . ALA A 1 243 ? -7.486 6.012 -29.924 1.00 90.25 243 ALA A CA 1
ATOM 1703 C C . ALA A 1 243 ? -6.668 6.978 -30.806 1.00 90.25 243 ALA A C 1
ATOM 1705 O O . ALA A 1 243 ? -6.338 8.068 -30.343 1.00 90.25 243 ALA A O 1
ATOM 1706 N N . PRO A 1 244 ? -6.358 6.636 -32.073 1.00 89.31 244 PRO A N 1
ATOM 1707 C CA . PRO A 1 244 ? -6.856 5.490 -32.848 1.00 89.31 244 PRO A CA 1
ATOM 1708 C C . PRO A 1 244 ? -6.110 4.160 -32.612 1.00 89.31 244 PRO A C 1
ATOM 1710 O O . PRO A 1 244 ? -6.459 3.162 -33.237 1.00 89.31 244 PRO A O 1
ATOM 1713 N N . GLY A 1 245 ? -5.115 4.131 -31.721 1.00 87.94 245 GLY A N 1
ATOM 1714 C CA . GLY A 1 245 ? -4.185 3.010 -31.581 1.00 87.94 245 GLY A CA 1
ATOM 1715 C C . GLY A 1 245 ? -3.031 3.102 -32.586 1.00 87.94 245 GLY A C 1
ATOM 1716 O O . GLY A 1 245 ? -3.156 3.717 -33.646 1.00 87.94 245 GLY A O 1
ATOM 1717 N N . ILE A 1 246 ? -1.889 2.504 -32.253 1.00 89.94 246 ILE A N 1
ATOM 1718 C CA . ILE A 1 246 ? -0.684 2.512 -33.092 1.00 89.94 246 ILE A CA 1
ATOM 1719 C C . ILE A 1 246 ? -0.539 1.139 -33.754 1.00 89.94 246 ILE A C 1
ATOM 1721 O O . ILE A 1 246 ? -0.304 0.154 -33.047 1.00 89.94 246 ILE A O 1
ATOM 1725 N N . PRO A 1 247 ? -0.662 1.039 -35.088 1.00 90.00 247 PRO A N 1
ATOM 1726 C CA . PRO A 1 247 ? -0.452 -0.219 -35.789 1.00 90.00 247 PRO A CA 1
ATOM 1727 C C . PRO A 1 247 ? 1.043 -0.565 -35.826 1.00 90.00 247 PRO A C 1
ATOM 1729 O O . PRO A 1 247 ? 1.866 0.234 -36.274 1.00 90.00 247 PRO A O 1
ATOM 1732 N N . VAL A 1 248 ? 1.395 -1.772 -35.382 1.00 83.06 248 VAL A N 1
ATOM 1733 C CA . VAL A 1 248 ? 2.762 -2.307 -35.406 1.00 83.06 248 VAL A CA 1
ATOM 1734 C C . VAL A 1 248 ? 2.729 -3.754 -35.900 1.00 83.06 248 VAL A C 1
ATOM 1736 O O . VAL A 1 248 ? 2.471 -4.693 -35.147 1.00 83.06 248 VAL A O 1
ATOM 1739 N N . GLY A 1 249 ? 2.979 -3.946 -37.197 1.00 81.69 249 GLY A N 1
ATOM 1740 C CA . GLY A 1 249 ? 2.862 -5.260 -37.831 1.00 81.69 249 GLY A CA 1
ATOM 1741 C C . GLY A 1 249 ? 1.429 -5.795 -37.751 1.00 81.69 249 GLY A C 1
ATOM 1742 O O . GLY A 1 249 ? 0.500 -5.140 -38.214 1.00 81.69 249 GLY A O 1
ATOM 1743 N N . ALA A 1 250 ? 1.256 -6.981 -37.161 1.00 82.94 250 ALA A N 1
ATOM 1744 C CA . ALA A 1 250 ? -0.055 -7.604 -36.946 1.00 82.94 250 ALA A CA 1
ATOM 1745 C C . ALA A 1 250 ? -0.784 -7.105 -35.682 1.00 82.94 250 ALA A C 1
ATOM 1747 O O . ALA A 1 250 ? -1.933 -7.479 -35.449 1.00 82.94 250 ALA A O 1
ATOM 1748 N N . TRP A 1 251 ? -0.130 -6.280 -34.861 1.00 83.25 251 TRP A N 1
ATOM 1749 C CA . TRP A 1 251 ? -0.656 -5.809 -33.583 1.00 83.25 251 TRP A CA 1
ATOM 1750 C C . TRP A 1 251 ? -1.085 -4.350 -33.664 1.00 83.25 251 TRP A C 1
ATOM 1752 O O . TRP A 1 251 ? -0.564 -3.566 -34.453 1.00 83.25 251 TRP A O 1
ATOM 1762 N N . THR A 1 252 ? -2.031 -3.971 -32.810 1.00 85.00 252 THR A N 1
ATOM 1763 C CA . THR A 1 252 ? -2.360 -2.567 -32.555 1.00 85.00 252 THR A CA 1
ATOM 1764 C C . THR A 1 252 ? -2.119 -2.290 -31.083 1.00 85.00 252 THR A C 1
ATOM 1766 O O . THR A 1 252 ? -2.763 -2.888 -30.225 1.00 85.00 252 THR A O 1
ATOM 1769 N N . VAL A 1 253 ? -1.184 -1.391 -30.788 1.00 87.12 253 VAL A N 1
ATOM 1770 C CA . VAL A 1 253 ? -0.948 -0.916 -29.424 1.00 87.12 253 VAL A CA 1
ATOM 1771 C C . VAL A 1 253 ? -2.048 0.085 -29.096 1.00 87.12 253 VAL A C 1
ATOM 1773 O O . VAL A 1 253 ? -2.215 1.066 -29.821 1.00 87.12 253 VAL A O 1
ATOM 1776 N N . ALA A 1 254 ? -2.810 -0.155 -28.028 1.00 82.50 254 ALA A N 1
ATOM 1777 C CA . ALA A 1 254 ? -3.970 0.654 -27.641 1.00 82.50 254 ALA A CA 1
ATOM 1778 C C . ALA A 1 254 ? -3.576 2.000 -26.995 1.00 82.50 254 ALA A C 1
ATOM 1780 O O . ALA A 1 254 ? -4.011 2.329 -25.897 1.00 82.50 254 ALA A O 1
ATOM 1781 N N . LEU A 1 255 ? -2.720 2.764 -27.671 1.00 88.06 255 LEU A N 1
ATOM 1782 C CA . LEU A 1 255 ? -2.232 4.078 -27.271 1.00 88.06 255 LEU A CA 1
ATOM 1783 C C . LEU A 1 255 ? -2.443 5.066 -28.419 1.00 88.06 255 LEU A C 1
ATOM 1785 O O . LEU A 1 255 ? -2.238 4.733 -29.587 1.00 88.06 255 LEU A O 1
ATOM 1789 N N . ALA A 1 256 ? -2.836 6.291 -28.092 1.00 93.44 256 ALA A N 1
ATOM 1790 C CA . ALA A 1 256 ? -2.829 7.398 -29.035 1.00 93.44 256 ALA A CA 1
ATOM 1791 C C . ALA A 1 256 ? -1.394 7.920 -29.197 1.00 93.44 256 ALA A C 1
ATOM 1793 O O . ALA A 1 256 ? -0.708 8.151 -28.202 1.00 93.44 256 ALA A O 1
ATOM 1794 N N . PHE A 1 257 ? -0.933 8.110 -30.436 1.00 94.19 257 PHE A N 1
ATOM 1795 C CA . PHE A 1 257 ? 0.423 8.599 -30.686 1.00 94.19 257 PHE A CA 1
ATOM 1796 C C . PHE A 1 257 ? 0.523 10.101 -30.398 1.00 94.19 257 PHE A C 1
ATOM 1798 O O . PHE A 1 257 ? -0.042 10.921 -31.120 1.00 94.19 257 PHE A O 1
ATOM 1805 N N . ASP A 1 258 ? 1.276 10.458 -29.362 1.00 94.12 258 ASP A N 1
ATOM 1806 C CA . ASP A 1 258 ? 1.496 11.841 -28.942 1.00 94.12 258 ASP A CA 1
ATOM 1807 C C . ASP A 1 258 ? 2.960 12.116 -28.560 1.00 94.12 258 ASP A C 1
ATOM 1809 O O . ASP A 1 258 ? 3.860 11.299 -28.783 1.00 94.12 258 ASP A O 1
ATOM 1813 N N . ALA A 1 259 ? 3.214 13.300 -27.997 1.00 91.75 259 ALA A N 1
ATOM 1814 C CA . ALA A 1 259 ? 4.539 13.693 -27.532 1.00 91.75 259 ALA A CA 1
ATOM 1815 C C . ALA A 1 259 ? 5.079 12.756 -26.435 1.00 91.75 259 ALA A C 1
ATOM 1817 O O . ALA A 1 259 ? 6.278 12.479 -26.416 1.00 91.75 259 ALA A O 1
ATOM 1818 N N . TYR A 1 260 ? 4.216 12.227 -25.560 1.00 91.00 260 TYR A N 1
ATOM 1819 C CA . TYR A 1 260 ? 4.633 11.301 -24.506 1.00 91.00 260 TYR A CA 1
ATOM 1820 C C . TYR A 1 260 ? 4.948 9.909 -25.066 1.00 91.00 260 TYR A C 1
ATOM 1822 O O . TYR A 1 260 ? 5.941 9.285 -24.689 1.00 91.00 260 TYR A O 1
ATOM 1830 N N . THR A 1 261 ? 4.185 9.470 -26.062 1.00 93.81 261 THR A N 1
ATOM 1831 C CA . THR A 1 261 ? 4.445 8.221 -26.782 1.00 93.81 261 THR A CA 1
ATOM 1832 C C . THR A 1 261 ? 5.746 8.306 -27.569 1.00 93.81 261 THR A C 1
ATOM 1834 O O . THR A 1 261 ? 6.587 7.415 -27.483 1.00 93.81 261 THR A O 1
ATOM 1837 N N . SER A 1 262 ? 5.962 9.419 -28.276 1.00 94.00 262 SER A N 1
ATOM 1838 C CA . SER A 1 262 ? 7.211 9.690 -29.000 1.00 94.00 262 SER A CA 1
ATOM 1839 C C . SER A 1 262 ? 8.416 9.703 -28.058 1.00 94.00 262 SER A C 1
ATOM 1841 O O . SER A 1 262 ? 9.463 9.146 -28.383 1.00 94.00 262 SER A O 1
ATOM 1843 N N . PHE A 1 263 ? 8.262 10.299 -26.872 1.00 91.31 263 PHE A N 1
ATOM 1844 C CA . PHE A 1 263 ? 9.302 10.333 -25.849 1.00 91.31 263 PHE A CA 1
ATOM 1845 C C . PHE A 1 263 ? 9.630 8.934 -25.311 1.00 91.31 263 PHE A C 1
ATOM 1847 O O . PHE A 1 263 ? 10.789 8.527 -25.323 1.00 91.31 263 PHE A O 1
ATOM 1854 N N . THR A 1 264 ? 8.618 8.179 -24.874 1.00 90.81 264 THR A N 1
ATOM 1855 C CA . THR A 1 264 ? 8.811 6.840 -24.286 1.00 90.81 264 THR A CA 1
ATOM 1856 C C . THR A 1 264 ? 9.358 5.826 -25.293 1.00 90.81 264 THR A C 1
ATOM 1858 O O . THR A 1 264 ? 10.093 4.920 -24.905 1.00 90.81 264 THR A O 1
ATOM 1861 N N . LEU A 1 265 ? 9.086 6.029 -26.586 1.00 92.81 265 LEU A N 1
ATOM 1862 C CA . LEU A 1 265 ? 9.679 5.266 -27.682 1.00 92.81 265 LEU A CA 1
ATOM 1863 C C . LEU A 1 265 ? 11.141 5.654 -27.963 1.00 92.81 265 LEU A C 1
ATOM 1865 O O . LEU A 1 265 ? 11.985 4.781 -28.146 1.00 92.81 265 LEU A O 1
ATOM 1869 N N . GLY A 1 266 ? 11.444 6.954 -28.033 1.00 91.50 266 GLY A N 1
ATOM 1870 C CA . GLY A 1 266 ? 12.773 7.461 -28.397 1.00 91.50 266 GLY A CA 1
ATOM 1871 C C . GLY A 1 266 ? 13.783 7.487 -27.249 1.00 91.50 266 GLY A C 1
ATOM 1872 O O . GLY A 1 266 ? 14.978 7.660 -27.479 1.00 91.50 266 GLY A O 1
ATOM 1873 N N . SER A 1 267 ? 13.327 7.358 -26.004 1.00 89.25 267 SER A N 1
ATOM 1874 C CA . SER A 1 267 ? 14.168 7.423 -24.805 1.00 89.25 267 SER A CA 1
ATOM 1875 C C . SER A 1 267 ? 13.721 6.394 -23.757 1.00 89.25 267 SER A C 1
ATOM 1877 O O . SER A 1 267 ? 13.282 6.762 -22.666 1.00 89.25 267 SER A O 1
ATOM 1879 N N . PRO A 1 268 ? 13.826 5.088 -24.063 1.00 89.31 268 PRO A N 1
ATOM 1880 C CA . PRO A 1 268 ? 13.522 4.037 -23.100 1.00 89.31 268 PRO A CA 1
ATOM 1881 C C . PRO A 1 268 ? 14.489 4.080 -21.912 1.00 89.31 268 PRO A C 1
ATOM 1883 O O . PRO A 1 268 ? 15.651 4.449 -22.061 1.00 89.31 268 PRO A O 1
ATOM 1886 N N . ASN A 1 269 ? 14.032 3.659 -20.732 1.00 84.00 269 ASN A N 1
ATOM 1887 C CA . ASN A 1 269 ? 14.789 3.710 -19.476 1.00 84.00 269 ASN A CA 1
ATOM 1888 C C . ASN A 1 269 ? 15.227 5.124 -19.043 1.00 84.00 269 ASN A C 1
ATOM 1890 O O . ASN A 1 269 ? 16.116 5.259 -18.200 1.00 84.00 269 ASN A O 1
ATOM 1894 N N . HIS A 1 270 ? 14.585 6.169 -19.572 1.00 80.44 270 HIS A N 1
ATOM 1895 C CA . HIS A 1 270 ? 14.741 7.549 -19.125 1.00 80.44 270 HIS A CA 1
ATOM 1896 C C . HIS A 1 270 ? 13.462 8.062 -18.458 1.00 80.44 270 HIS A C 1
ATOM 1898 O O . HIS A 1 270 ? 12.346 7.750 -18.875 1.00 80.44 270 HIS A O 1
ATOM 1904 N N . ALA A 1 271 ? 13.626 8.905 -17.433 1.00 68.50 271 ALA A N 1
ATOM 1905 C CA . ALA A 1 271 ? 12.505 9.516 -16.724 1.00 68.50 271 ALA A CA 1
ATOM 1906 C C . ALA A 1 271 ? 11.501 10.160 -17.713 1.00 68.50 271 ALA A C 1
ATOM 1908 O O . ALA A 1 271 ? 11.930 10.888 -18.604 1.00 68.50 271 ALA A O 1
ATOM 1909 N N . PRO A 1 272 ? 10.185 9.915 -17.566 1.00 72.06 272 PRO A N 1
ATOM 1910 C CA . PRO A 1 272 ? 9.573 9.382 -16.361 1.00 72.06 272 PRO A CA 1
ATOM 1911 C C . PRO A 1 272 ? 9.520 7.849 -16.286 1.00 72.06 272 PRO A C 1
ATOM 1913 O O . PRO A 1 272 ? 9.057 7.355 -15.278 1.00 72.06 272 PRO A O 1
ATOM 1916 N N . LEU A 1 273 ? 9.982 7.061 -17.263 1.00 77.19 273 LEU A N 1
ATOM 1917 C CA . LEU A 1 273 ? 9.927 5.592 -17.170 1.00 77.19 273 LEU A CA 1
ATOM 1918 C C . LEU A 1 273 ? 11.321 4.967 -16.985 1.00 77.19 273 LEU A C 1
ATOM 1920 O O . LEU A 1 273 ? 12.207 5.147 -17.815 1.00 77.19 273 LEU A O 1
ATOM 1924 N N . SER A 1 274 ? 11.520 4.170 -15.935 1.00 78.94 274 SER A N 1
ATOM 1925 C CA . SER A 1 274 ? 12.720 3.341 -15.762 1.00 78.94 274 SER A CA 1
ATOM 1926 C C . SER A 1 274 ? 12.387 1.854 -15.846 1.00 78.94 274 SER A C 1
ATOM 1928 O O . SER A 1 274 ? 11.261 1.442 -15.567 1.00 78.94 274 SER A O 1
ATOM 1930 N N . ALA A 1 275 ? 13.359 1.049 -16.286 1.00 83.19 275 ALA A N 1
ATOM 1931 C CA . ALA A 1 275 ? 13.133 -0.351 -16.657 1.00 83.19 275 ALA A CA 1
ATOM 1932 C C . ALA A 1 275 ? 11.955 -0.515 -17.643 1.00 83.19 275 ALA A C 1
ATOM 1934 O O . ALA A 1 275 ? 11.182 -1.467 -17.561 1.00 83.19 275 ALA A O 1
ATOM 1935 N N . SER A 1 276 ? 11.779 0.442 -18.559 1.00 86.12 276 SER A N 1
ATOM 1936 C CA . SER A 1 276 ? 10.776 0.394 -19.621 1.00 86.12 276 SER A CA 1
ATOM 1937 C C . SER A 1 276 ? 11.235 -0.381 -20.845 1.00 86.12 276 SER A C 1
ATOM 1939 O O . SER A 1 276 ? 10.387 -0.758 -21.636 1.00 86.12 276 SER A O 1
ATOM 1941 N N . LEU A 1 277 ? 12.534 -0.648 -20.995 1.00 93.88 277 LEU A N 1
ATOM 1942 C CA . LEU A 1 277 ? 13.082 -1.577 -21.980 1.00 93.88 277 LEU A CA 1
ATOM 1943 C C . LEU A 1 277 ? 13.979 -2.583 -21.269 1.00 93.88 277 LEU A C 1
ATOM 1945 O O . LEU A 1 277 ? 14.941 -2.196 -20.600 1.00 93.88 277 LEU A O 1
ATOM 1949 N N . GLY A 1 278 ? 13.686 -3.865 -21.443 1.00 90.88 278 GLY A N 1
ATOM 1950 C CA . GLY A 1 278 ? 14.431 -4.936 -20.798 1.00 90.88 278 GLY A CA 1
ATOM 1951 C C . GLY A 1 278 ? 14.059 -6.307 -21.337 1.00 90.88 278 GLY A C 1
ATOM 1952 O O . GLY A 1 278 ? 13.401 -6.423 -22.366 1.00 90.88 278 GLY A O 1
ATOM 1953 N N . VAL A 1 279 ? 14.493 -7.344 -20.626 1.00 92.69 279 VAL A N 1
ATOM 1954 C CA . VAL A 1 279 ? 14.215 -8.747 -20.953 1.00 92.69 279 VAL A CA 1
ATOM 1955 C C . VAL A 1 279 ? 13.174 -9.290 -19.978 1.00 92.69 279 VAL A C 1
ATOM 1957 O O . VAL A 1 279 ? 13.278 -9.057 -18.773 1.00 92.69 279 VAL A O 1
ATOM 1960 N N . LEU A 1 280 ? 12.179 -10.009 -20.494 1.00 79.06 280 LEU A N 1
ATOM 1961 C CA . LEU A 1 280 ? 11.168 -10.684 -19.685 1.00 79.06 280 LEU A CA 1
ATOM 1962 C C . LEU A 1 280 ? 11.784 -11.829 -18.873 1.00 79.06 280 LEU A C 1
ATOM 1964 O O . LEU A 1 280 ? 12.612 -12.596 -19.371 1.00 79.06 280 LEU A O 1
ATOM 1968 N N . GLY A 1 281 ? 11.342 -11.957 -17.623 1.00 79.19 281 GLY A N 1
ATOM 1969 C CA . GLY A 1 281 ? 11.764 -13.005 -16.703 1.00 79.19 281 GLY A CA 1
ATOM 1970 C C . GLY A 1 281 ? 11.296 -14.413 -17.101 1.00 79.19 281 GLY A C 1
ATOM 1971 O O . GLY A 1 281 ? 10.626 -14.588 -18.121 1.00 79.19 281 GLY A O 1
ATOM 1972 N N . PRO A 1 282 ? 11.630 -15.433 -16.285 1.00 72.81 282 PRO A N 1
ATOM 1973 C CA . PRO A 1 282 ? 11.322 -16.843 -16.552 1.00 72.81 282 PRO A CA 1
ATOM 1974 C C . PRO A 1 282 ? 9.829 -17.165 -16.720 1.00 72.81 282 PRO A C 1
ATOM 1976 O O . PRO A 1 282 ? 9.496 -18.178 -17.328 1.00 72.81 282 PRO A O 1
ATOM 1979 N N . ASP A 1 283 ? 8.956 -16.315 -16.181 1.00 71.94 283 ASP A N 1
ATOM 1980 C CA . ASP A 1 283 ? 7.491 -16.384 -16.233 1.00 71.94 283 ASP A CA 1
ATOM 1981 C C . ASP A 1 283 ? 6.875 -15.387 -17.242 1.00 71.94 283 ASP A C 1
ATOM 1983 O O . ASP A 1 283 ? 5.697 -15.030 -17.162 1.00 71.94 283 ASP A O 1
ATOM 1987 N N . GLY A 1 284 ? 7.687 -14.853 -18.163 1.00 70.25 284 GLY A N 1
ATOM 1988 C CA . GLY A 1 284 ? 7.246 -13.861 -19.143 1.00 70.25 284 GLY A CA 1
ATOM 1989 C C . GLY A 1 284 ? 6.765 -12.550 -18.516 1.00 70.25 284 GLY A C 1
ATOM 1990 O O . GLY A 1 284 ? 5.845 -11.912 -19.043 1.00 70.25 284 GLY A O 1
ATOM 1991 N N . ARG A 1 285 ? 7.340 -12.159 -17.368 1.00 72.31 285 ARG A N 1
ATOM 1992 C CA . ARG A 1 285 ? 6.991 -10.925 -16.650 1.00 72.31 285 ARG A CA 1
ATOM 1993 C C . ARG A 1 285 ? 8.143 -9.941 -16.551 1.00 72.31 285 ARG A C 1
ATOM 1995 O O . ARG A 1 285 ? 9.309 -10.326 -16.525 1.00 72.31 285 ARG A O 1
ATOM 2002 N N . ALA A 1 286 ? 7.797 -8.667 -16.426 1.00 68.06 286 ALA A N 1
ATOM 2003 C CA . ALA A 1 286 ? 8.731 -7.614 -16.054 1.00 68.06 286 ALA A CA 1
ATOM 2004 C C . ALA A 1 286 ? 8.041 -6.515 -15.241 1.00 68.06 286 ALA A C 1
ATOM 2006 O O . ALA A 1 286 ? 6.813 -6.402 -15.237 1.00 68.06 286 ALA A O 1
ATOM 2007 N N . GLU A 1 287 ? 8.841 -5.706 -14.551 1.00 74.50 287 GLU A N 1
ATOM 2008 C CA . GLU A 1 287 ? 8.375 -4.546 -13.797 1.00 74.50 287 GLU A CA 1
ATOM 2009 C C . GLU A 1 287 ? 9.060 -3.280 -14.327 1.00 74.50 287 GLU A C 1
ATOM 2011 O O . GLU A 1 287 ? 10.274 -3.244 -14.521 1.00 74.50 287 GLU A O 1
ATOM 2016 N N . THR A 1 288 ? 8.258 -2.249 -14.572 1.00 70.25 288 THR A N 1
ATOM 2017 C CA . THR A 1 288 ? 8.662 -0.919 -15.037 1.00 70.25 288 THR A CA 1
ATOM 2018 C C . THR A 1 288 ? 8.216 0.103 -14.006 1.00 70.25 288 THR A C 1
ATOM 2020 O O . THR A 1 288 ? 7.151 -0.041 -13.413 1.00 70.25 288 THR A O 1
ATOM 2023 N N . LEU A 1 289 ? 8.994 1.161 -13.796 1.00 68.62 289 LEU A N 1
ATOM 2024 C CA . LEU A 1 289 ? 8.670 2.198 -12.823 1.00 68.62 289 LEU A CA 1
ATOM 2025 C C . LEU A 1 289 ? 8.386 3.529 -13.524 1.00 68.62 289 LEU A C 1
ATOM 2027 O O . LEU A 1 289 ? 9.224 4.037 -14.263 1.00 68.62 289 LEU A O 1
ATOM 2031 N N . LEU A 1 290 ? 7.225 4.120 -13.255 1.00 71.56 290 LEU A N 1
ATOM 2032 C CA . LEU A 1 290 ? 6.854 5.466 -13.680 1.00 71.56 290 LEU A CA 1
ATOM 2033 C C . LEU A 1 290 ? 7.153 6.480 -12.576 1.00 71.56 290 LEU A C 1
ATOM 2035 O O . LEU A 1 290 ? 6.463 6.477 -11.572 1.00 71.56 290 LEU A O 1
ATOM 2039 N N . SER A 1 291 ? 8.135 7.354 -12.778 1.00 66.12 291 SER A N 1
ATOM 2040 C CA . SER A 1 291 ? 8.566 8.466 -11.931 1.00 66.12 291 SER A CA 1
ATOM 2041 C C . SER A 1 291 ? 8.107 9.829 -12.481 1.00 66.12 291 SER A C 1
ATOM 2043 O O . SER A 1 291 ? 8.634 10.322 -13.472 1.00 66.12 291 SER A O 1
ATOM 2045 N N . ILE A 1 292 ? 7.149 10.479 -11.836 1.00 62.34 292 ILE A N 1
ATOM 2046 C CA . ILE A 1 292 ? 6.616 11.802 -12.151 1.00 62.34 292 ILE A CA 1
ATOM 2047 C C . ILE A 1 292 ? 7.241 12.817 -11.187 1.00 62.34 292 ILE A C 1
ATOM 2049 O O . ILE A 1 292 ? 6.853 12.859 -10.030 1.00 62.34 292 ILE A O 1
ATOM 2053 N N . PRO A 1 293 ? 8.194 13.660 -11.592 1.00 49.50 293 PRO A N 1
ATOM 2054 C CA . PRO A 1 293 ? 8.824 14.610 -10.678 1.00 49.50 293 PRO A CA 1
ATOM 2055 C C . PRO A 1 293 ? 7.843 15.698 -10.181 1.00 49.50 293 PRO A C 1
ATOM 2057 O O . PRO A 1 293 ? 6.896 16.030 -10.896 1.00 49.50 293 PRO A O 1
ATOM 2060 N N . PRO A 1 294 ? 8.084 16.315 -9.004 1.00 48.50 294 PRO A N 1
ATOM 2061 C CA . PRO A 1 294 ? 7.157 17.269 -8.373 1.00 48.50 294 PRO A CA 1
ATOM 2062 C C . PRO A 1 294 ? 6.750 18.456 -9.261 1.00 48.50 294 PRO A C 1
ATOM 2064 O O . PRO A 1 294 ? 5.609 18.896 -9.222 1.00 48.50 294 PRO A O 1
ATOM 2067 N N . GLY A 1 295 ? 7.659 18.949 -10.109 1.00 48.78 295 GLY A N 1
ATOM 2068 C CA . GLY A 1 295 ? 7.394 20.078 -11.012 1.00 48.78 295 GLY A CA 1
ATOM 2069 C C . GLY A 1 295 ? 6.603 19.734 -12.280 1.00 48.78 295 GLY A C 1
ATOM 2070 O O . GLY A 1 295 ? 6.158 20.643 -12.974 1.00 48.78 295 GLY A O 1
ATOM 2071 N N . LEU A 1 296 ? 6.425 18.447 -12.600 1.00 53.75 296 LEU A N 1
ATOM 2072 C CA . LEU A 1 296 ? 5.669 17.995 -13.775 1.00 53.75 296 LEU A CA 1
ATOM 2073 C C . LEU A 1 296 ? 4.176 17.799 -13.453 1.00 53.75 296 LEU A C 1
ATOM 2075 O O . LEU A 1 296 ? 3.349 17.732 -14.359 1.00 53.75 296 LEU A O 1
ATOM 2079 N N . VAL A 1 297 ? 3.820 17.738 -12.164 1.00 48.69 297 VAL A N 1
ATOM 2080 C CA . VAL A 1 297 ? 2.476 17.354 -11.720 1.00 48.69 297 VAL A CA 1
ATOM 2081 C C . VAL A 1 297 ? 1.448 18.471 -11.917 1.00 48.69 297 VAL A C 1
ATOM 2083 O O . VAL A 1 297 ? 0.349 18.187 -12.373 1.00 48.69 297 VAL A O 1
ATOM 2086 N N . GLY A 1 298 ? 1.811 19.745 -11.732 1.00 53.09 298 GLY A N 1
ATOM 2087 C CA . GLY A 1 298 ? 0.900 20.869 -12.004 1.00 53.09 298 GLY A CA 1
ATOM 2088 C C . GLY A 1 298 ? 0.474 20.996 -13.476 1.00 53.09 298 GLY A C 1
ATOM 2089 O O . GLY A 1 298 ? -0.611 21.488 -13.764 1.00 53.09 298 GLY A O 1
ATOM 2090 N N . ALA A 1 299 ? 1.298 20.513 -14.414 1.00 63.84 299 ALA A N 1
ATOM 2091 C CA . ALA A 1 299 ? 0.976 20.492 -15.843 1.00 63.84 299 ALA A CA 1
ATOM 2092 C C . ALA A 1 299 ? 0.139 19.268 -16.263 1.00 63.84 299 ALA A C 1
ATOM 2094 O O . ALA A 1 299 ? -0.459 19.282 -17.337 1.00 63.84 299 ALA A O 1
ATOM 2095 N N . LEU A 1 300 ? 0.119 18.212 -15.441 1.00 63.16 300 LEU A N 1
ATOM 2096 C CA . LEU A 1 300 ? -0.511 16.923 -15.747 1.00 63.16 300 LEU A CA 1
ATOM 2097 C C . LEU A 1 300 ? -1.659 16.557 -14.787 1.00 63.16 300 LEU A C 1
ATOM 2099 O O . LEU A 1 300 ? -2.321 15.539 -14.989 1.00 63.16 300 LEU A O 1
ATOM 2103 N N . ALA A 1 301 ? -1.922 17.363 -13.757 1.00 63.28 301 ALA A N 1
ATOM 2104 C CA . ALA A 1 301 ? -3.011 17.159 -12.810 1.00 63.28 301 ALA A CA 1
ATOM 2105 C C . ALA A 1 301 ? -4.370 17.119 -13.529 1.00 63.28 301 ALA A C 1
ATOM 2107 O O . ALA A 1 301 ? -4.685 17.975 -14.355 1.00 63.28 301 ALA A O 1
ATOM 2108 N N . GLY A 1 302 ? -5.177 16.102 -13.228 1.00 63.16 302 GLY A N 1
ATOM 2109 C CA . GLY A 1 302 ? -6.465 15.855 -13.880 1.00 63.16 302 GLY A CA 1
ATOM 2110 C C . GLY A 1 302 ? -6.374 15.131 -15.227 1.00 63.16 302 GLY A C 1
ATOM 2111 O O . GLY A 1 302 ? -7.411 14.846 -15.825 1.00 63.16 302 GLY A O 1
ATOM 2112 N N . THR A 1 303 ? -5.171 14.802 -15.710 1.00 77.75 303 THR A N 1
ATOM 2113 C CA . THR A 1 303 ? -4.997 13.974 -16.913 1.00 77.75 303 THR A CA 1
ATOM 2114 C C . THR A 1 303 ? -4.951 12.487 -16.564 1.00 77.75 303 THR A C 1
ATOM 2116 O O . THR A 1 303 ? -4.716 12.097 -15.421 1.00 77.75 303 THR A O 1
ATOM 2119 N N . THR A 1 304 ? -5.210 11.631 -17.551 1.00 79.81 304 THR A N 1
ATOM 2120 C CA . THR A 1 304 ? -5.034 10.180 -17.417 1.00 79.81 304 THR A CA 1
ATOM 2121 C C . THR A 1 304 ? -3.924 9.751 -18.359 1.00 79.81 304 THR A C 1
ATOM 2123 O O . THR A 1 304 ? -4.025 9.951 -19.568 1.00 79.81 304 THR A O 1
ATOM 2126 N N . ALA A 1 305 ? -2.859 9.180 -17.803 1.00 81.88 305 ALA A N 1
ATOM 2127 C CA . ALA A 1 305 ? -1.841 8.516 -18.596 1.00 81.88 305 ALA A CA 1
ATOM 2128 C C . ALA A 1 305 ? -2.294 7.086 -18.894 1.00 81.88 305 ALA A C 1
ATOM 2130 O O . ALA A 1 305 ? -2.885 6.428 -18.046 1.00 81.88 305 ALA A O 1
ATOM 2131 N N . HIS A 1 306 ? -2.017 6.600 -20.092 1.00 83.62 306 HIS A N 1
ATOM 2132 C CA . HIS A 1 306 ? -2.268 5.225 -20.494 1.00 83.62 306 HIS A CA 1
ATOM 2133 C C . HIS A 1 306 ? -0.935 4.572 -20.817 1.00 83.62 306 HIS A C 1
ATOM 2135 O O . HIS A 1 306 ? -0.151 5.162 -21.558 1.00 83.62 306 HIS A O 1
ATOM 2141 N N . HIS A 1 307 ? -0.682 3.365 -20.315 1.00 87.38 307 HIS A N 1
ATOM 2142 C CA . HIS A 1 307 ? 0.560 2.641 -20.595 1.00 87.38 307 HIS A CA 1
ATOM 2143 C C . HIS A 1 307 ? 0.282 1.250 -21.137 1.00 87.38 307 HIS A C 1
ATOM 2145 O O . HIS A 1 307 ? -0.588 0.549 -20.631 1.00 87.38 307 HIS A O 1
ATOM 2151 N N . ALA A 1 308 ? 1.046 0.845 -22.148 1.00 80.56 308 ALA A N 1
ATOM 2152 C CA . ALA A 1 308 ? 0.995 -0.489 -22.734 1.00 80.56 308 ALA A CA 1
ATOM 2153 C C . ALA A 1 308 ? 2.414 -0.978 -23.025 1.00 80.56 308 ALA A C 1
ATOM 2155 O O . ALA A 1 308 ? 3.312 -0.178 -23.291 1.00 80.56 308 ALA A O 1
ATOM 2156 N N . ALA A 1 309 ? 2.616 -2.290 -22.996 1.00 85.50 309 ALA A N 1
ATOM 2157 C CA . ALA A 1 309 ? 3.882 -2.914 -23.333 1.00 85.50 309 ALA A CA 1
ATOM 2158 C C . ALA A 1 309 ? 3.787 -3.658 -24.665 1.00 85.50 309 ALA A C 1
ATOM 2160 O O . ALA A 1 309 ? 2.760 -4.252 -24.990 1.00 85.50 309 ALA A O 1
ATOM 2161 N N . VAL A 1 310 ? 4.888 -3.669 -25.405 1.00 88.25 310 VAL A N 1
ATOM 2162 C CA . VAL A 1 310 ? 5.094 -4.538 -26.562 1.00 88.25 310 VAL A CA 1
ATOM 2163 C C . VAL A 1 310 ? 6.229 -5.504 -26.282 1.00 88.25 310 VAL A C 1
ATOM 2165 O O . VAL A 1 310 ? 7.192 -5.149 -25.607 1.00 88.25 310 VAL A O 1
ATOM 2168 N N . VAL A 1 311 ? 6.127 -6.714 -26.814 1.00 87.50 311 VAL A N 1
ATOM 2169 C CA . VAL A 1 311 ? 7.195 -7.713 -26.770 1.00 87.50 311 VAL A CA 1
ATOM 2170 C C . VAL A 1 311 ? 7.805 -7.823 -28.151 1.00 87.50 311 VAL A C 1
ATOM 2172 O O . VAL A 1 311 ? 7.089 -7.900 -29.151 1.00 87.50 311 VAL A O 1
ATOM 2175 N N . ILE A 1 312 ? 9.129 -7.802 -28.198 1.00 90.06 312 ILE A N 1
ATOM 2176 C CA . ILE A 1 312 ? 9.929 -7.758 -29.411 1.00 90.06 312 ILE A CA 1
ATOM 2177 C C . ILE A 1 312 ? 10.745 -9.042 -29.472 1.00 90.06 312 ILE A C 1
ATOM 2179 O O . ILE A 1 312 ? 11.507 -9.360 -28.553 1.00 90.06 312 ILE A O 1
ATOM 2183 N N . ASP A 1 313 ? 10.605 -9.755 -30.581 1.00 86.19 313 ASP A N 1
ATOM 2184 C CA . ASP A 1 313 ? 11.487 -10.863 -30.905 1.00 86.19 313 ASP A CA 1
ATOM 2185 C C . ASP A 1 313 ? 12.663 -10.339 -31.735 1.00 86.19 313 ASP A C 1
ATOM 2187 O O . ASP A 1 313 ? 12.475 -9.820 -32.832 1.00 86.19 313 ASP A O 1
ATOM 2191 N N . LEU A 1 314 ? 13.881 -10.448 -31.201 1.00 75.31 314 LEU A N 1
ATOM 2192 C CA . LEU A 1 314 ? 15.106 -10.039 -31.895 1.00 75.31 314 LEU A CA 1
ATOM 2193 C C . LEU A 1 314 ? 15.591 -11.069 -32.924 1.00 75.31 314 LEU A C 1
ATOM 2195 O O . LEU A 1 314 ? 16.444 -10.742 -33.749 1.00 75.31 314 LEU A O 1
ATOM 2199 N N . ALA A 1 315 ? 15.090 -12.306 -32.868 1.00 71.38 315 ALA A N 1
ATOM 2200 C CA . ALA A 1 315 ? 15.416 -13.350 -33.835 1.00 71.38 315 ALA A CA 1
ATOM 2201 C C . ALA A 1 315 ? 14.559 -13.258 -35.113 1.00 71.38 315 ALA A C 1
ATOM 2203 O O . ALA A 1 315 ? 14.853 -13.938 -36.098 1.00 71.38 315 ALA A O 1
ATOM 2204 N N . GLY A 1 316 ? 13.531 -12.402 -35.120 1.00 63.00 316 GLY A N 1
ATOM 2205 C CA . GLY A 1 316 ? 12.661 -12.133 -36.262 1.00 63.00 316 GLY A CA 1
ATOM 2206 C C . GLY A 1 316 ? 12.397 -10.635 -36.462 1.00 63.00 316 GLY A C 1
ATOM 2207 O O . GLY A 1 316 ? 12.941 -9.793 -35.750 1.00 63.00 316 GLY A O 1
ATOM 2208 N N . PRO A 1 317 ? 11.578 -10.254 -37.455 1.00 52.28 317 PRO A N 1
ATOM 2209 C CA . PRO A 1 317 ? 11.081 -8.897 -37.562 1.00 52.28 317 PRO A CA 1
ATOM 2210 C C . PRO A 1 317 ? 9.809 -8.761 -36.715 1.00 52.28 317 PRO A C 1
ATOM 2212 O O . PRO A 1 317 ? 8.842 -9.484 -36.939 1.00 52.28 317 PRO A O 1
ATOM 2215 N N . ALA A 1 318 ? 9.788 -7.753 -35.843 1.00 75.50 318 ALA A N 1
ATOM 2216 C CA . ALA A 1 318 ? 8.597 -7.114 -35.270 1.00 75.50 318 ALA A CA 1
ATOM 2217 C C . ALA A 1 318 ? 8.175 -7.479 -33.836 1.00 75.50 318 ALA A C 1
ATOM 2219 O O . ALA A 1 318 ? 8.692 -8.363 -33.155 1.00 75.50 318 ALA A O 1
ATOM 2220 N N . VAL A 1 319 ? 7.208 -6.673 -33.394 1.00 83.94 319 VAL A N 1
ATOM 2221 C CA . VAL A 1 319 ? 6.405 -6.864 -32.194 1.00 83.94 319 VAL A CA 1
ATOM 2222 C C . VAL A 1 319 ? 5.591 -8.147 -32.342 1.00 83.94 319 VAL A C 1
ATOM 2224 O O . VAL A 1 319 ? 4.822 -8.295 -33.293 1.00 83.94 319 VAL A O 1
ATOM 2227 N N . VAL A 1 320 ? 5.760 -9.061 -31.390 1.00 86.44 320 VAL A N 1
ATOM 2228 C CA . VAL A 1 320 ? 5.100 -10.376 -31.356 1.00 86.44 320 VAL A CA 1
ATOM 2229 C C . VAL A 1 320 ? 3.930 -10.431 -30.381 1.00 86.44 320 VAL A C 1
ATOM 2231 O O . VAL A 1 320 ? 3.134 -11.362 -30.449 1.00 86.44 320 VAL A O 1
ATOM 2234 N N . PHE A 1 321 ? 3.812 -9.438 -29.500 1.00 81.25 321 PHE A N 1
ATOM 2235 C CA . PHE A 1 321 ? 2.715 -9.296 -28.549 1.00 81.25 321 PHE A CA 1
ATOM 2236 C C . PHE A 1 321 ? 2.582 -7.839 -28.105 1.00 81.25 321 PHE A C 1
ATOM 2238 O O . PHE A 1 321 ? 3.583 -7.134 -27.977 1.00 81.25 321 PHE A O 1
ATOM 2245 N N . ALA A 1 322 ? 1.354 -7.400 -27.845 1.00 80.62 322 ALA A N 1
ATOM 2246 C CA . ALA A 1 322 ? 1.064 -6.122 -27.210 1.00 80.62 322 ALA A CA 1
ATOM 2247 C C . ALA A 1 322 ? 0.060 -6.338 -26.072 1.00 80.62 322 ALA A C 1
ATOM 2249 O O . ALA A 1 322 ? -0.937 -7.039 -26.251 1.00 80.62 322 ALA A O 1
ATOM 2250 N N . THR A 1 323 ? 0.311 -5.734 -24.911 1.00 73.19 323 THR A N 1
ATOM 2251 C CA . THR A 1 323 ? -0.646 -5.744 -23.800 1.00 73.19 323 THR A CA 1
ATOM 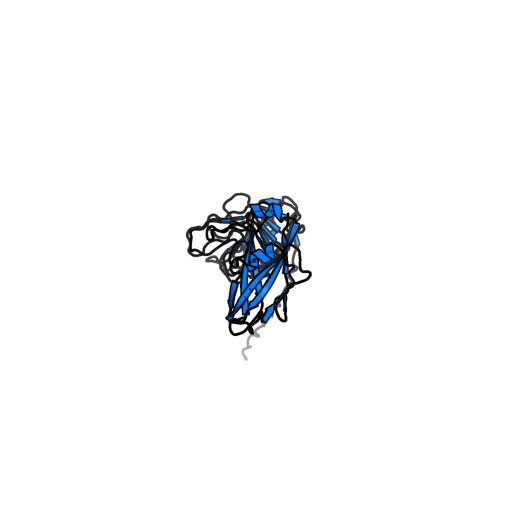2252 C C . THR A 1 323 ? -1.825 -4.819 -24.099 1.00 73.19 323 THR A C 1
ATOM 2254 O O . THR A 1 323 ? -1.774 -3.959 -24.984 1.00 73.19 323 THR A O 1
ATOM 2257 N N . ASN A 1 324 ? -2.883 -4.933 -23.297 1.00 71.94 324 ASN A N 1
ATOM 2258 C CA . ASN A 1 324 ? -3.845 -3.846 -23.157 1.00 71.94 324 ASN A CA 1
ATOM 2259 C C . ASN A 1 324 ? -3.153 -2.577 -22.621 1.00 71.94 324 ASN A C 1
ATOM 2261 O O . ASN A 1 324 ? -2.068 -2.648 -22.033 1.00 71.94 324 ASN A O 1
ATOM 2265 N N . ALA A 1 325 ? -3.785 -1.421 -22.832 1.00 66.62 325 ALA A N 1
ATOM 2266 C CA . ALA A 1 325 ? -3.373 -0.198 -22.161 1.00 66.62 325 ALA A CA 1
ATOM 2267 C C . ALA A 1 325 ? -4.093 -0.073 -20.816 1.00 66.62 325 ALA A C 1
ATOM 2269 O O . ALA A 1 325 ? -5.317 -0.198 -20.755 1.00 66.62 325 ALA A O 1
ATOM 2270 N N . GLU A 1 326 ? -3.333 0.193 -19.761 1.00 68.25 326 GLU A N 1
ATOM 2271 C CA . GLU A 1 326 ? -3.852 0.420 -18.414 1.00 68.25 326 GLU A CA 1
ATOM 2272 C C . GLU A 1 326 ? -3.921 1.927 -18.127 1.00 68.25 326 GLU A C 1
ATOM 2274 O O . GLU A 1 326 ? -2.928 2.630 -18.350 1.00 68.25 326 GLU A O 1
ATOM 2279 N N . PRO A 1 327 ? -5.073 2.452 -17.668 1.00 64.31 327 PRO A N 1
ATOM 2280 C CA . PRO A 1 327 ? -5.212 3.855 -17.313 1.00 64.31 327 PRO A CA 1
ATOM 2281 C C . PRO A 1 327 ? -4.643 4.147 -15.918 1.00 64.31 327 PRO A C 1
ATOM 2283 O O . PRO A 1 327 ? -4.892 3.437 -14.944 1.00 64.31 327 PRO A O 1
ATOM 2286 N N . LEU A 1 328 ? -3.958 5.277 -15.809 1.00 66.75 328 LEU A N 1
ATOM 2287 C CA . LEU A 1 328 ? -3.477 5.883 -14.580 1.00 66.75 328 LEU A CA 1
ATOM 2288 C C . LEU A 1 328 ? -4.009 7.312 -14.486 1.00 66.75 328 LEU A C 1
ATOM 2290 O O . LEU A 1 328 ? -3.535 8.212 -15.181 1.00 66.75 328 LEU A O 1
ATOM 2294 N N . ALA A 1 329 ? -4.969 7.532 -13.592 1.00 65.88 329 ALA A N 1
ATOM 2295 C CA . ALA A 1 329 ? -5.450 8.873 -13.291 1.00 65.88 329 ALA A CA 1
ATOM 2296 C C . ALA A 1 329 ? -4.404 9.648 -12.473 1.00 65.88 329 ALA A C 1
ATOM 2298 O O . ALA A 1 329 ? -4.006 9.213 -11.390 1.00 65.88 329 ALA A O 1
ATOM 2299 N N . LEU A 1 330 ? -3.989 10.811 -12.975 1.00 59.75 330 LEU A N 1
ATOM 2300 C CA . LEU A 1 330 ? -3.140 11.753 -12.255 1.00 59.75 330 LEU A CA 1
ATOM 2301 C C . LEU A 1 330 ? -4.043 12.705 -11.479 1.00 59.75 330 LEU A C 1
ATOM 2303 O O . LEU A 1 330 ? -4.689 13.586 -12.047 1.00 59.75 330 LEU A O 1
ATOM 2307 N N . LEU A 1 331 ? -4.144 12.471 -10.173 1.00 56.22 331 LEU A N 1
ATOM 2308 C CA . LEU A 1 331 ? -5.011 13.254 -9.301 1.00 56.22 331 LEU A CA 1
ATOM 2309 C C . LEU A 1 331 ? -4.405 14.644 -9.022 1.00 56.22 331 LEU A C 1
ATOM 2311 O O . LEU A 1 331 ? -3.177 14.759 -8.962 1.00 56.22 331 LEU A O 1
ATOM 2315 N N . PRO A 1 332 ? -5.255 15.679 -8.883 1.00 50.12 332 PRO A N 1
ATOM 2316 C CA . PRO A 1 332 ? -4.852 17.011 -8.447 1.00 50.12 332 PRO A CA 1
ATOM 2317 C C . PRO A 1 332 ? -4.533 17.070 -6.946 1.00 50.12 332 PRO A C 1
ATOM 2319 O O . PRO A 1 332 ? -4.551 16.022 -6.257 1.00 50.12 332 PRO A O 1
#

Radius of gyration: 25.76 Å; chains: 1; bounding box: 44×84×89 Å

Secondary structure (DSSP, 8-state):
-PPPPP-----------------EEEE-TTS-HHHHHHH--TT-EEEE-SSEEES-EE-TT---EEEETTHHHH-EEE-SSTTS-SEEE-S---TTSEEES-EEES-EETTSS-SSEEE--BTTBPPP--EEES-EEES-EEE--SSTT---SSEEESSTT-EEES-EEES-EEE--TTS--SSEESS-EEES-EEES-B-TTSS-----BTTTBEEEEEEEE--GGGTT-EEEEEEESS-S-S-EEETTEEESS---HHHHHHHHSTTSTTEES-EEE--TTSEEEEEEEE-HHHHHHHTT-EEEEEEEEE-TTSSSEEEEPPPEEEE---

Foldseek 3Di:
DDDDDDDPDPPPPPPPPPPPDAAEAEAEPPRAPQVSLVVDAANHEYEYEFDEAADAEENQQHLYHYEDPQAQVGAEYEHNDEADARYEDAAAAAQSHEYTRHEFDDAEHAQQQARHYGFHYDPNHDTHQYEYESYEQEPFEYEHNPDLQFHARHHEGPDQHHEYYHYEYAQGEYEYDEPSDYKNYTDNYHYHNYYYWQIDYPNDVDGTCDDLQAWRKDKDKDQPFQVLAFFKKAKFKEQVFQPPFDDWPVDTARHDDDPRRVCSVVPPCDPQKHPRIDTAHNGRMDMIMGITGSVNSNVCAQIKMWMKMFTDDPVDDTTPDIDHIDIDHRHD

Sequence (332 aa):
MPRASPCRRLSLSLALAGVAHATDFYVAPGASLQLAIDAAQNGDRVLAQPCTYVETIDFHGRAIELIGLGGATATRIVAPAPGTSLVRFHSGEGAASVLQGFALLNASSPDGYGGAISCLASAAAPIAAPTIRDCVLRQCSARYGGGAAGAGAGLYAEASGVVLERCSLLGNLADQPLGQGSGCLHGPIRLRHSIAWGNSAPQFGGTPAPSADLGGFQALRVLAGDVHTGQLYLVLGSLSGMAPGIPVGAWTVALAFDAYTSFTLGSPNHAPLSASLGVLGPDGRAETLLSIPPGLVGALAGTTAHHAAVVIDLAGPAVVFATNAEPLALLP